Protein AF-X1DSQ5-F1 (afdb_monomer_lite)

InterPro domains:
  IPR027417 P-loop containing nucleoside triphosphate hydrolase [G3DSA:3.40.50.300] (4-185)
  IPR027417 P-loop containing nucleoside triphosphate hydrolase [SSF52540] (6-179)

Secondary structure (DSSP, 8-state):
--GGGG-----SSTT---S-EEEE-TTSSSEEEEPPP-S--TT--HHHHHHHHHHHHHHHHHHGGG-S-EEEEEEGGGHHHHHHHHHHH-TTS--HHHHHHHHHHHTT--EEEEEETGGGS-HHHHHHHHHHHHHHHHHTT--EEE--S--S--SS-EEEEEEBTTTTBTHHHHHHHHHHHHTTT-

Foldseek 3Di:
DDCVVVDDPPDPFQFPCLDFDWDDDVPDPDIDTDQTDLDDGVPDDPVSSVVSVVVVLVVCVVCVVVALEEEQEDALVCLCVQLVCCVPPPPPDDRSSLVVVVSNVVSVHHYEYEHEPLVVADPVRSVVSVVVNQVSSVVVQAHEDDDDVDDDPRNRYHYYDYAYPVVRPCVVVVVVVVVVSVVVVD

pLDDT: mean 79.18, std 17.59, range [29.52, 96.12]

Organism: NCBI:txid412755

Structure (mmCIF, N/CA/C/O backbone):
data_AF-X1DSQ5-F1
#
_entry.id   AF-X1DSQ5-F1
#
loop_
_atom_site.group_PDB
_atom_site.id
_atom_site.type_symbol
_atom_site.label_atom_id
_atom_site.label_alt_id
_atom_site.label_comp_id
_atom_site.label_asym_id
_atom_site.label_entity_id
_atom_site.label_seq_id
_atom_site.pdbx_PDB_ins_code
_atom_site.Cartn_x
_atom_site.Cartn_y
_atom_site.Cartn_z
_atom_site.occupancy
_atom_site.B_iso_or_equiv
_atom_site.auth_seq_id
_atom_site.auth_comp_id
_atom_site.auth_asym_id
_atom_site.auth_atom_id
_atom_site.pdbx_PDB_model_num
ATOM 1 N N . PRO A 1 1 ? -6.747 -25.446 10.381 1.00 42.19 1 PRO A N 1
ATOM 2 C CA . PRO A 1 1 ? -5.278 -25.386 10.150 1.00 42.19 1 PRO A CA 1
ATOM 3 C C . PRO A 1 1 ? -4.580 -24.429 11.138 1.00 42.19 1 PRO A C 1
ATOM 5 O O . PRO A 1 1 ? -5.010 -23.291 11.293 1.00 42.19 1 PRO A O 1
ATOM 8 N N . SER A 1 2 ? -3.535 -24.896 11.832 1.00 29.52 2 SER A N 1
ATOM 9 C CA . SER A 1 2 ? -2.773 -24.109 12.818 1.00 29.52 2 SER A CA 1
ATOM 10 C C . SER A 1 2 ? -2.089 -22.883 12.173 1.00 29.52 2 SER A C 1
ATOM 12 O O . SER A 1 2 ? -1.279 -23.067 11.261 1.00 29.52 2 SER A O 1
ATOM 14 N N . PRO A 1 3 ? -2.325 -21.645 12.660 1.00 43.31 3 PRO A N 1
ATOM 15 C CA . PRO A 1 3 ? -1.713 -20.420 12.123 1.00 43.31 3 PRO A CA 1
ATOM 16 C C . PRO A 1 3 ? -0.179 -20.383 12.210 1.00 43.31 3 PRO A C 1
ATOM 18 O O . PRO A 1 3 ? 0.456 -19.555 11.562 1.00 43.31 3 PRO A O 1
ATOM 21 N N . LYS A 1 4 ? 0.436 -21.261 13.020 1.00 41.72 4 LYS A N 1
ATOM 22 C CA . LYS A 1 4 ? 1.891 -21.282 13.235 1.00 41.72 4 LYS A CA 1
ATOM 23 C C . LYS A 1 4 ? 2.675 -21.722 11.994 1.00 41.72 4 LYS A C 1
ATOM 25 O O . LYS A 1 4 ? 3.782 -21.232 11.808 1.00 41.72 4 LYS A O 1
ATOM 30 N N . LYS A 1 5 ? 2.110 -22.584 11.136 1.00 34.91 5 LYS A N 1
ATOM 31 C CA . LYS A 1 5 ? 2.785 -23.070 9.912 1.00 34.91 5 LYS A CA 1
ATOM 32 C C . LYS A 1 5 ? 2.897 -22.014 8.804 1.00 34.91 5 LYS A C 1
ATOM 34 O O . LYS A 1 5 ? 3.714 -22.173 7.910 1.00 34.91 5 LYS A O 1
ATOM 39 N N . PHE A 1 6 ? 2.119 -20.935 8.886 1.00 45.41 6 PHE A N 1
ATOM 40 C CA . PHE A 1 6 ? 2.025 -19.899 7.848 1.00 45.41 6 PHE A CA 1
ATOM 41 C C . PHE A 1 6 ? 2.561 -18.538 8.305 1.00 45.41 6 PHE A C 1
ATOM 43 O O . PHE A 1 6 ? 2.367 -17.521 7.642 1.00 45.41 6 PHE A O 1
ATOM 50 N N . LYS A 1 7 ? 3.220 -18.496 9.468 1.00 41.72 7 LYS A N 1
ATOM 51 C CA . LYS A 1 7 ? 3.826 -17.278 9.993 1.00 41.72 7 LYS A CA 1
ATOM 52 C C . LYS A 1 7 ? 5.087 -16.985 9.176 1.00 41.72 7 LYS A C 1
ATOM 54 O O . LYS A 1 7 ? 6.132 -17.580 9.428 1.00 41.72 7 LYS A O 1
ATOM 59 N N . GLY A 1 8 ? 4.989 -16.079 8.201 1.00 43.66 8 GLY A N 1
ATOM 60 C CA . GLY A 1 8 ? 6.165 -15.517 7.536 1.00 43.66 8 GLY A CA 1
ATOM 61 C C . GLY A 1 8 ? 7.171 -15.025 8.583 1.00 43.66 8 GLY A C 1
ATOM 62 O O . GLY A 1 8 ? 6.776 -14.533 9.648 1.00 43.66 8 GLY A O 1
ATOM 63 N N . LYS A 1 9 ? 8.474 -15.197 8.331 1.00 40.16 9 LYS A N 1
ATOM 64 C CA . LYS A 1 9 ? 9.510 -14.636 9.209 1.00 40.16 9 LYS A CA 1
ATOM 65 C C . LYS A 1 9 ? 9.385 -13.112 9.155 1.00 40.16 9 LYS A C 1
ATOM 67 O O . LYS A 1 9 ? 9.886 -12.491 8.228 1.00 40.16 9 LYS A O 1
ATOM 72 N N . ALA A 1 10 ? 8.714 -12.510 10.137 1.00 45.16 10 ALA A N 1
ATOM 73 C CA . ALA A 1 10 ? 8.750 -11.068 1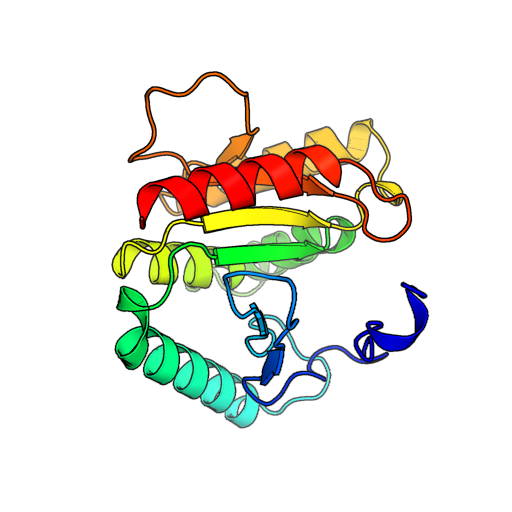0.329 1.00 45.16 10 ALA A CA 1
ATOM 74 C C . ALA A 1 10 ? 10.197 -10.698 10.674 1.00 45.16 10 ALA A C 1
ATOM 76 O O . ALA A 1 10 ? 10.678 -11.008 11.768 1.00 45.16 10 ALA A O 1
ATOM 77 N N . GLY A 1 11 ? 10.921 -10.118 9.719 1.00 43.00 11 GLY A N 1
ATOM 78 C CA . GLY A 1 11 ? 12.274 -9.656 9.973 1.00 43.00 11 GLY A CA 1
ATOM 79 C C . GLY A 1 11 ? 12.255 -8.581 11.052 1.00 43.00 11 GLY A C 1
ATOM 80 O O . GLY A 1 11 ? 11.475 -7.634 10.994 1.00 43.00 11 GLY A O 1
ATOM 81 N N . LYS A 1 12 ? 13.122 -8.735 12.055 1.00 43.00 12 LYS A N 1
ATOM 82 C CA . LYS A 1 12 ? 13.311 -7.733 13.115 1.00 43.00 12 LYS A CA 1
ATOM 83 C C . LYS A 1 12 ? 13.949 -6.437 12.586 1.00 43.00 12 LYS A C 1
ATOM 85 O O . LYS A 1 12 ? 13.904 -5.425 13.274 1.00 43.00 12 LYS A O 1
ATOM 90 N N . GLN A 1 13 ? 14.523 -6.471 11.380 1.00 37.84 13 GLN A N 1
ATOM 91 C CA . GLN A 1 13 ? 15.198 -5.350 10.728 1.00 37.84 13 GLN A CA 1
ATOM 92 C C . GLN A 1 13 ? 14.467 -4.927 9.434 1.00 37.84 13 GLN A C 1
ATOM 94 O O . GLN A 1 13 ? 14.044 -5.802 8.663 1.00 37.84 13 GLN A O 1
ATOM 99 N N . PRO A 1 14 ? 14.325 -3.608 9.179 1.00 44.72 14 PRO A N 1
ATOM 100 C CA . PRO A 1 14 ? 13.902 -3.076 7.881 1.00 44.72 14 PRO A CA 1
ATOM 101 C C . PRO A 1 14 ? 14.799 -3.614 6.755 1.00 44.72 14 PRO A C 1
ATOM 103 O O . PRO A 1 14 ? 16.013 -3.669 6.928 1.00 44.72 14 PRO A O 1
ATOM 106 N N . GLY A 1 15 ? 14.217 -4.014 5.619 1.00 48.34 15 GLY A N 1
ATOM 107 C CA . GLY A 1 15 ? 14.988 -4.517 4.469 1.00 48.34 15 GLY A CA 1
ATOM 108 C C . GLY A 1 15 ? 15.329 -6.013 4.480 1.00 48.34 15 GLY A C 1
ATOM 109 O O . GLY A 1 15 ? 16.249 -6.445 3.795 1.00 48.34 15 GLY A O 1
ATOM 110 N N . SER A 1 16 ? 14.619 -6.822 5.266 1.00 44.81 16 SER A N 1
ATOM 111 C CA . SER A 1 16 ? 14.860 -8.274 5.355 1.00 44.81 16 SER A CA 1
ATOM 112 C C . SER A 1 16 ? 14.321 -9.080 4.161 1.00 44.81 16 SER A C 1
ATOM 114 O O . SER A 1 16 ? 14.832 -10.168 3.883 1.00 44.81 16 SER A O 1
ATOM 116 N N . THR A 1 17 ? 13.335 -8.555 3.427 1.00 50.31 17 THR A N 1
ATOM 117 C CA . THR A 1 17 ? 12.899 -9.117 2.140 1.00 50.31 17 THR A CA 1
ATOM 118 C C . THR A 1 17 ? 13.768 -8.519 1.036 1.00 50.31 17 THR A C 1
ATOM 120 O O . THR A 1 17 ? 13.537 -7.399 0.597 1.00 50.31 17 THR A O 1
ATOM 123 N N . LEU A 1 18 ? 14.810 -9.256 0.643 1.00 54.59 18 LEU A N 1
ATOM 124 C CA . LEU A 1 18 ? 15.763 -8.885 -0.417 1.00 54.59 18 LEU A CA 1
ATOM 125 C C . LEU A 1 18 ? 15.501 -9.607 -1.748 1.00 54.59 18 LEU A C 1
ATOM 127 O O . LEU A 1 18 ? 16.154 -9.312 -2.742 1.00 54.59 18 LEU A O 1
ATOM 131 N N . LEU A 1 19 ? 14.591 -10.582 -1.752 1.00 57.81 19 LEU A N 1
ATOM 132 C CA . LEU A 1 19 ? 14.262 -11.427 -2.896 1.00 57.81 19 LEU A CA 1
ATOM 133 C C . LEU A 1 19 ? 12.748 -11.493 -3.029 1.00 57.81 19 LEU A C 1
ATOM 135 O O . LEU A 1 19 ? 12.056 -11.597 -2.014 1.00 57.81 19 LEU A O 1
ATOM 139 N N . ILE A 1 20 ? 12.273 -11.476 -4.270 1.00 68.94 20 ILE A N 1
ATOM 140 C CA . ILE A 1 20 ? 10.872 -11.703 -4.607 1.00 68.94 20 ILE A CA 1
ATOM 141 C C . ILE A 1 20 ? 10.527 -13.135 -4.207 1.00 68.94 20 ILE A C 1
ATOM 143 O O . ILE A 1 20 ? 11.171 -14.084 -4.661 1.00 68.94 20 ILE A O 1
ATOM 147 N N . LYS A 1 21 ? 9.554 -13.296 -3.310 1.00 72.44 21 LYS A N 1
ATOM 148 C CA . LYS A 1 21 ? 9.148 -14.612 -2.804 1.00 72.44 21 LYS A CA 1
ATOM 149 C C . LYS A 1 21 ? 7.701 -14.880 -3.150 1.00 72.44 21 LYS A C 1
ATOM 151 O O . LYS A 1 21 ? 6.813 -14.178 -2.676 1.00 72.44 21 LYS A O 1
ATOM 156 N N . SER A 1 22 ? 7.464 -15.941 -3.910 1.00 76.44 22 SER A N 1
ATOM 157 C CA . SER A 1 22 ? 6.133 -16.515 -4.025 1.00 76.44 22 SER A CA 1
ATOM 158 C C . SER A 1 22 ? 5.813 -17.329 -2.770 1.00 76.44 22 SER A C 1
ATOM 160 O O . SER A 1 22 ? 6.607 -18.136 -2.284 1.00 76.44 22 SER A O 1
ATOM 162 N N . ILE A 1 23 ? 4.630 -17.090 -2.221 1.00 81.50 23 ILE A N 1
ATOM 163 C CA . ILE A 1 23 ? 4.032 -17.861 -1.143 1.00 81.50 23 ILE A CA 1
ATOM 164 C C . ILE A 1 23 ? 2.783 -18.508 -1.728 1.00 81.50 23 ILE A C 1
ATOM 166 O O . ILE A 1 23 ? 1.820 -17.829 -2.094 1.00 81.50 23 ILE A O 1
ATOM 170 N N . GLU A 1 24 ? 2.817 -19.832 -1.820 1.00 81.25 24 GLU A N 1
ATOM 171 C CA . GLU A 1 24 ? 1.714 -20.635 -2.330 1.00 81.25 24 GLU A CA 1
ATOM 172 C C . GLU A 1 24 ? 0.962 -21.278 -1.170 1.00 81.25 24 GLU A C 1
ATOM 174 O O . GLU A 1 24 ? 1.549 -21.887 -0.272 1.00 81.25 24 GLU A O 1
ATOM 179 N N . PHE A 1 25 ? -0.360 -21.147 -1.195 1.00 79.50 25 PHE A N 1
ATOM 180 C CA . PHE A 1 25 ? -1.241 -21.851 -0.278 1.00 79.50 25 PHE A CA 1
ATOM 181 C C . PHE A 1 25 ? -2.088 -22.810 -1.113 1.00 79.50 25 PHE A C 1
ATOM 183 O O . PHE A 1 25 ? -2.882 -22.324 -1.911 1.00 79.50 25 PHE A O 1
ATOM 190 N N . PRO A 1 26 ? -2.004 -24.141 -0.913 1.00 78.81 26 PRO A N 1
ATOM 191 C CA . PRO A 1 26 ? -2.740 -25.117 -1.730 1.00 78.81 26 PRO A CA 1
ATOM 192 C C . PRO A 1 26 ? -4.262 -24.918 -1.775 1.00 78.81 26 PRO A C 1
ATOM 194 O O . PRO A 1 26 ? -4.939 -25.473 -2.627 1.00 78.81 26 PRO A O 1
ATOM 197 N N . GLN A 1 27 ? -4.809 -24.159 -0.823 1.00 81.44 27 GLN A N 1
ATOM 198 C CA . GLN A 1 27 ? -6.242 -23.896 -0.679 1.00 81.44 27 GLN A CA 1
ATOM 199 C C . GLN A 1 27 ? -6.655 -22.517 -1.216 1.00 81.44 27 GLN A C 1
ATOM 201 O O . GLN A 1 27 ? -7.825 -22.157 -1.123 1.00 81.44 27 GLN A O 1
ATOM 206 N N . MET A 1 28 ? -5.706 -21.713 -1.709 1.00 83.81 28 MET A N 1
ATOM 207 C CA . MET A 1 28 ? -5.987 -20.421 -2.331 1.00 83.81 28 MET A CA 1
ATOM 208 C C . MET A 1 28 ? -5.876 -20.552 -3.852 1.00 83.81 28 MET A C 1
ATOM 210 O O . MET A 1 28 ? -4.903 -21.123 -4.336 1.00 83.81 28 MET A O 1
ATOM 214 N N . PRO A 1 29 ? -6.816 -19.972 -4.614 1.00 87.62 29 PRO A N 1
ATOM 215 C CA . PRO A 1 29 ? -6.778 -19.980 -6.077 1.00 87.62 29 PRO A CA 1
ATOM 216 C C . PRO A 1 29 ? -5.766 -18.972 -6.657 1.00 87.62 29 PRO A C 1
ATOM 218 O O . PRO A 1 29 ? -5.781 -18.700 -7.849 1.00 87.62 29 PRO A O 1
ATOM 221 N N . TYR A 1 30 ? -4.913 -18.378 -5.819 1.00 88.88 30 TYR A N 1
ATOM 222 C CA . TYR A 1 30 ? -3.914 -17.388 -6.204 1.00 88.88 30 TYR A CA 1
ATOM 223 C C . TYR A 1 30 ? -2.638 -17.557 -5.375 1.00 88.88 30 TYR A C 1
ATOM 225 O O . TYR A 1 30 ? -2.645 -18.131 -4.281 1.00 88.88 30 TYR A O 1
ATOM 233 N N . LYS A 1 31 ? -1.538 -17.005 -5.890 1.00 89.50 31 LYS A N 1
ATOM 234 C CA . LYS A 1 31 ? -0.237 -16.948 -5.213 1.00 89.50 31 LYS A CA 1
ATOM 235 C C . LYS A 1 31 ? -0.023 -15.551 -4.638 1.00 89.50 31 LYS A C 1
ATOM 237 O O . LYS A 1 31 ? -0.490 -14.570 -5.207 1.00 89.50 31 LYS A O 1
ATOM 242 N N . ILE A 1 32 ? 0.681 -15.452 -3.512 1.00 89.56 32 ILE A N 1
ATOM 243 C CA . ILE A 1 32 ? 1.095 -14.159 -2.954 1.00 89.56 32 ILE A CA 1
ATOM 244 C C . ILE A 1 32 ? 2.553 -13.933 -3.324 1.00 89.56 32 ILE A C 1
ATOM 246 O O . ILE A 1 32 ? 3.397 -14.761 -2.995 1.00 89.56 32 ILE A O 1
ATOM 250 N N . VAL A 1 33 ? 2.854 -12.819 -3.981 1.00 88.38 33 VAL A N 1
ATOM 251 C CA . VAL A 1 33 ? 4.227 -12.412 -4.289 1.00 88.38 33 VAL A CA 1
ATOM 252 C C . VAL A 1 33 ? 4.638 -11.326 -3.297 1.00 88.38 33 VAL A C 1
ATOM 254 O O . VAL A 1 33 ? 4.105 -10.221 -3.326 1.00 88.38 33 VAL A O 1
ATOM 257 N N . ASP A 1 34 ? 5.554 -11.654 -2.384 1.00 84.06 34 ASP A N 1
ATOM 258 C CA . ASP A 1 34 ? 6.165 -10.688 -1.466 1.00 84.06 34 ASP A CA 1
ATOM 259 C C . ASP A 1 34 ? 7.304 -9.969 -2.193 1.00 84.06 34 ASP A C 1
ATOM 261 O O . ASP A 1 34 ? 8.352 -10.564 -2.479 1.00 84.06 34 ASP A O 1
ATOM 265 N N . LEU A 1 35 ? 7.067 -8.703 -2.536 1.00 82.62 35 LEU A N 1
ATOM 266 C CA . LEU A 1 35 ? 8.056 -7.831 -3.157 1.00 82.62 35 LEU A CA 1
ATOM 267 C C . LEU A 1 35 ? 9.012 -7.274 -2.089 1.00 82.62 35 LEU A C 1
ATOM 269 O O . LEU A 1 35 ? 8.607 -7.039 -0.947 1.00 82.62 35 LEU A O 1
ATOM 273 N N . PRO A 1 36 ? 10.292 -7.048 -2.426 1.00 73.44 36 PRO A N 1
ATOM 274 C CA . PRO A 1 36 ? 11.228 -6.432 -1.499 1.00 73.44 36 PRO A CA 1
ATOM 275 C C . PRO A 1 36 ? 10.745 -5.038 -1.075 1.00 73.44 36 PRO A C 1
ATOM 277 O O . PRO A 1 36 ? 10.117 -4.312 -1.845 1.00 73.44 36 PRO A O 1
ATOM 280 N N . GLY A 1 37 ? 11.030 -4.666 0.175 1.00 66.88 37 GLY A N 1
ATOM 281 C CA . GLY A 1 37 ? 10.556 -3.401 0.735 1.00 66.88 37 GLY A CA 1
ATOM 282 C C . GLY A 1 37 ? 11.102 -2.199 -0.039 1.00 66.88 37 GLY A C 1
ATOM 283 O O . GLY A 1 37 ? 12.313 -2.043 -0.145 1.00 66.88 37 GLY A O 1
ATOM 284 N N . PHE A 1 38 ? 10.206 -1.339 -0.527 1.00 65.31 38 PHE A N 1
ATOM 285 C CA . PHE A 1 38 ? 10.540 -0.170 -1.354 1.00 65.31 38 PHE A CA 1
ATOM 286 C C . PHE A 1 38 ? 11.013 1.058 -0.546 1.00 65.31 38 PHE A C 1
ATOM 288 O O . PHE A 1 38 ? 11.360 2.079 -1.125 1.00 65.31 38 PHE A O 1
ATOM 295 N N . GLY A 1 39 ? 10.997 0.986 0.791 1.00 57.53 39 GLY A N 1
ATOM 296 C CA . GLY A 1 39 ? 11.298 2.109 1.689 1.00 57.53 39 GLY A CA 1
ATOM 297 C C . GLY A 1 39 ? 12.726 2.131 2.246 1.00 57.53 39 GLY A C 1
ATOM 298 O O . GLY A 1 39 ? 13.516 1.216 2.027 1.00 57.53 39 GLY A O 1
ATOM 299 N N . TYR A 1 40 ? 13.027 3.162 3.046 1.00 53.28 40 TYR A N 1
ATOM 300 C CA . TYR A 1 40 ? 14.337 3.365 3.674 1.00 53.28 40 TYR A CA 1
ATOM 301 C C . TYR A 1 40 ? 14.793 2.137 4.479 1.00 53.28 40 TYR A C 1
ATOM 303 O O . TYR A 1 40 ? 14.183 1.727 5.474 1.00 53.28 40 TYR A O 1
ATOM 311 N N . MET A 1 41 ? 15.907 1.564 4.044 1.00 56.22 41 MET A N 1
ATOM 312 C CA . MET A 1 41 ? 16.582 0.452 4.691 1.00 56.22 41 MET A CA 1
ATOM 313 C C . MET A 1 41 ? 17.766 1.021 5.481 1.00 56.22 41 MET A C 1
ATOM 315 O O . MET A 1 41 ? 18.793 1.355 4.900 1.00 56.22 41 MET A O 1
ATOM 319 N N . ASN A 1 42 ? 17.629 1.117 6.813 1.00 44.31 42 ASN A N 1
ATOM 320 C CA . ASN A 1 42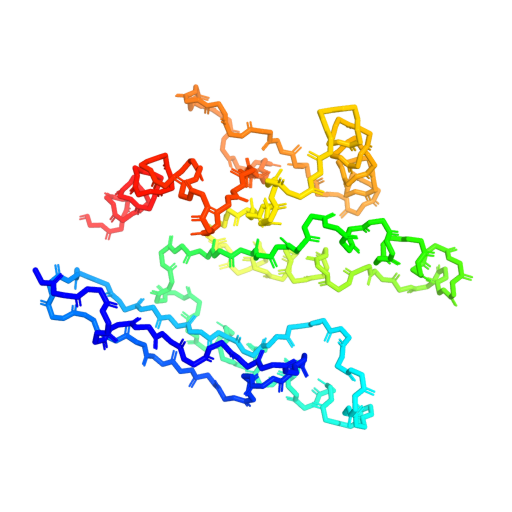 ? 18.603 1.744 7.733 1.00 44.31 42 ASN A CA 1
ATOM 321 C C . ASN A 1 42 ? 20.073 1.284 7.578 1.00 44.31 42 ASN A C 1
ATOM 323 O O . ASN A 1 42 ? 20.955 1.913 8.152 1.00 44.31 42 ASN A O 1
ATOM 327 N N . SER A 1 43 ? 20.350 0.182 6.878 1.00 50.19 43 SER A N 1
ATOM 328 C CA . SER A 1 43 ? 21.678 -0.434 6.772 1.00 50.19 43 SER A CA 1
ATOM 329 C C . SER A 1 43 ? 22.072 -0.863 5.353 1.00 50.19 43 SER A C 1
ATOM 331 O O . SER A 1 43 ? 23.053 -1.589 5.182 1.00 50.19 43 SER A O 1
ATOM 333 N N . SER A 1 44 ? 21.329 -0.464 4.317 1.00 55.16 44 SER A N 1
ATOM 334 C CA . SER A 1 44 ? 21.691 -0.798 2.937 1.00 55.16 44 SER A CA 1
ATOM 335 C C . SER A 1 44 ? 22.444 0.350 2.273 1.00 55.16 44 SER A C 1
ATOM 337 O O . SER A 1 44 ? 22.013 1.496 2.347 1.00 55.16 44 SER A O 1
ATOM 339 N N . SER A 1 45 ? 23.543 0.048 1.578 1.00 62.84 45 SER A N 1
ATOM 340 C CA . SER A 1 45 ? 24.200 1.029 0.710 1.00 62.84 45 SER A CA 1
ATOM 341 C C . SER A 1 45 ? 23.226 1.529 -0.363 1.00 62.84 45 SER A C 1
ATOM 343 O O . SER A 1 45 ? 22.382 0.766 -0.832 1.00 62.84 45 SER A O 1
ATOM 345 N N . ARG A 1 46 ? 23.373 2.784 -0.807 1.00 69.31 46 ARG A N 1
ATOM 346 C CA . ARG A 1 46 ? 22.576 3.369 -1.905 1.00 69.31 46 ARG A CA 1
ATOM 347 C C . ARG A 1 46 ? 22.509 2.456 -3.141 1.00 69.31 46 ARG A C 1
ATOM 349 O O . ARG A 1 46 ? 21.441 2.239 -3.696 1.00 69.31 46 ARG A O 1
ATOM 356 N N . ARG A 1 47 ? 23.630 1.804 -3.481 1.00 71.94 47 ARG A N 1
ATOM 357 C CA . ARG A 1 47 ? 23.711 0.791 -4.553 1.00 71.94 47 ARG A CA 1
ATOM 358 C C . ARG A 1 47 ? 22.742 -0.380 -4.361 1.00 71.94 47 ARG A C 1
ATOM 360 O O . ARG A 1 47 ? 22.213 -0.912 -5.329 1.00 71.94 47 ARG A O 1
ATOM 367 N N . ARG A 1 48 ? 22.540 -0.824 -3.119 1.00 70.69 48 ARG A N 1
ATOM 368 C CA . ARG A 1 48 ? 21.636 -1.932 -2.796 1.00 70.69 48 ARG A CA 1
ATOM 369 C C . ARG A 1 48 ? 20.175 -1.508 -2.910 1.00 70.69 48 ARG A C 1
ATOM 371 O O . ARG A 1 48 ? 19.377 -2.294 -3.405 1.00 70.69 48 ARG A O 1
ATOM 378 N N . GLU A 1 49 ? 19.846 -0.286 -2.502 1.00 71.94 49 GLU A N 1
ATOM 379 C CA . GLU A 1 49 ? 18.509 0.286 -2.697 1.00 71.94 49 GLU A CA 1
ATOM 380 C C . GLU A 1 49 ? 18.177 0.404 -4.193 1.00 71.94 49 GLU A C 1
ATOM 382 O O . GLU A 1 49 ? 17.149 -0.099 -4.640 1.00 71.94 49 GLU A O 1
ATOM 387 N N . GLU A 1 50 ? 19.091 0.969 -4.987 1.00 75.69 50 GLU A N 1
ATOM 388 C CA . GLU A 1 50 ? 18.950 1.082 -6.446 1.00 75.69 50 GLU A CA 1
ATOM 389 C C . GLU A 1 50 ? 18.800 -0.292 -7.116 1.00 75.69 50 GLU A C 1
ATOM 391 O O . GLU A 1 50 ? 17.949 -0.477 -7.986 1.00 75.69 50 GLU A O 1
ATOM 396 N N . HIS A 1 51 ? 19.573 -1.291 -6.676 1.00 81.06 51 HIS A N 1
ATOM 397 C CA . HIS A 1 51 ? 19.450 -2.656 -7.183 1.00 81.06 51 HIS A CA 1
ATOM 398 C C . HIS A 1 51 ? 18.075 -3.267 -6.884 1.00 81.06 51 HIS A C 1
ATOM 400 O O . HIS A 1 51 ? 17.474 -3.874 -7.768 1.00 81.06 51 HIS A O 1
ATOM 406 N N . ILE A 1 52 ? 17.560 -3.096 -5.663 1.00 77.62 52 ILE A N 1
ATOM 407 C CA . ILE A 1 52 ? 16.239 -3.602 -5.265 1.00 77.62 52 ILE A CA 1
ATOM 408 C C . ILE A 1 52 ? 15.133 -2.944 -6.094 1.00 77.62 52 ILE A C 1
ATOM 410 O O . ILE A 1 52 ? 14.268 -3.651 -6.611 1.00 77.62 52 ILE A O 1
ATOM 414 N N . LYS A 1 53 ? 15.189 -1.618 -6.277 1.00 78.62 53 LYS A N 1
ATOM 415 C CA . LYS A 1 53 ? 14.236 -0.893 -7.131 1.00 78.62 53 LYS A CA 1
ATOM 416 C C . LYS A 1 53 ? 14.272 -1.416 -8.561 1.00 78.62 53 LYS A C 1
ATOM 418 O O . LYS A 1 53 ? 13.228 -1.746 -9.112 1.00 78.62 53 LYS A O 1
ATOM 423 N N . LYS A 1 54 ? 15.469 -1.591 -9.128 1.00 84.00 54 LYS A N 1
ATOM 424 C CA . LYS A 1 54 ? 15.637 -2.136 -10.480 1.00 84.00 54 LYS A CA 1
ATOM 425 C C . LYS A 1 54 ? 15.041 -3.539 -10.620 1.00 84.00 54 LYS A C 1
ATOM 427 O O . LYS A 1 54 ? 14.370 -3.814 -11.606 1.00 84.00 54 LYS A O 1
ATOM 432 N N . GLN A 1 55 ? 15.259 -4.420 -9.642 1.00 84.50 55 GLN A N 1
ATOM 433 C CA . GLN A 1 55 ? 14.674 -5.767 -9.650 1.00 84.50 55 GLN A CA 1
ATOM 434 C C . GLN A 1 55 ? 13.143 -5.734 -9.588 1.00 84.50 55 GLN A C 1
ATOM 436 O O . GLN A 1 55 ? 12.489 -6.507 -10.282 1.00 84.50 55 GLN A O 1
ATOM 441 N N . LEU A 1 56 ? 12.573 -4.832 -8.784 1.00 84.00 56 LEU A N 1
ATOM 442 C CA . LEU A 1 56 ? 11.126 -4.654 -8.680 1.00 84.00 56 LEU A CA 1
ATOM 443 C C . LEU A 1 56 ? 10.520 -4.159 -9.998 1.00 84.00 56 LEU A C 1
ATOM 445 O O . LEU A 1 56 ? 9.533 -4.733 -10.450 1.00 84.00 56 LEU A O 1
ATOM 449 N N . VAL A 1 57 ? 11.144 -3.157 -10.626 1.00 85.88 57 VAL A N 1
ATOM 450 C CA . VAL A 1 57 ? 10.712 -2.621 -11.926 1.00 85.88 57 VAL A CA 1
ATOM 451 C C . VAL A 1 57 ? 10.725 -3.719 -12.987 1.00 85.88 57 VAL A C 1
ATOM 453 O O . VAL A 1 57 ? 9.679 -4.012 -13.553 1.00 85.88 57 VAL A O 1
ATOM 456 N N . ILE A 1 58 ? 11.857 -4.414 -13.160 1.00 87.19 58 ILE A N 1
ATOM 457 C CA . ILE A 1 58 ? 11.997 -5.500 -14.148 1.00 87.19 58 ILE A CA 1
ATOM 458 C C . ILE A 1 58 ? 10.955 -6.602 -13.919 1.00 87.19 58 ILE A C 1
ATOM 460 O O . ILE A 1 58 ? 10.410 -7.164 -14.869 1.00 87.19 58 ILE A O 1
ATOM 464 N N . HIS A 1 59 ? 10.692 -6.952 -12.658 1.00 88.50 59 HIS A N 1
ATOM 465 C CA . HIS A 1 59 ? 9.726 -7.994 -12.343 1.00 88.50 59 HIS A CA 1
ATOM 466 C C . HIS A 1 59 ? 8.299 -7.582 -12.701 1.00 88.50 59 HIS A C 1
ATOM 468 O O . HIS A 1 59 ? 7.593 -8.359 -13.337 1.00 88.50 59 HIS A O 1
ATOM 474 N N . ILE A 1 60 ? 7.883 -6.373 -12.320 1.00 89.00 60 ILE A N 1
ATOM 475 C CA . ILE A 1 60 ? 6.538 -5.875 -12.615 1.00 89.00 60 ILE A CA 1
ATOM 476 C C . ILE A 1 60 ? 6.364 -5.661 -14.119 1.00 89.00 60 ILE A C 1
ATOM 478 O O . ILE A 1 60 ? 5.383 -6.140 -14.671 1.00 89.00 60 ILE A O 1
ATOM 482 N N . GLU A 1 61 ? 7.336 -5.065 -14.811 1.00 89.00 61 GLU A N 1
ATOM 483 C CA . GLU A 1 61 ? 7.307 -4.920 -16.274 1.00 89.00 61 GLU A CA 1
ATOM 484 C C . GLU A 1 61 ? 7.056 -6.258 -16.972 1.00 89.00 61 GLU A C 1
ATOM 486 O O . GLU A 1 61 ? 6.227 -6.351 -17.874 1.00 89.00 61 GLU A O 1
ATOM 491 N N . LYS A 1 62 ? 7.719 -7.320 -16.510 1.00 91.00 62 LYS A N 1
ATOM 492 C CA . LYS A 1 62 ? 7.587 -8.655 -17.093 1.00 91.00 62 LYS A CA 1
ATOM 493 C C . LYS A 1 62 ? 6.280 -9.370 -16.730 1.00 91.00 62 LYS A C 1
ATOM 495 O O . LYS A 1 62 ? 5.812 -10.177 -17.527 1.00 91.00 62 LYS A O 1
ATOM 500 N N . HIS A 1 63 ? 5.730 -9.123 -15.541 1.00 90.31 63 HIS A N 1
ATOM 501 C CA . HIS A 1 63 ? 4.652 -9.933 -14.951 1.00 90.31 63 HIS A CA 1
ATOM 502 C C . HIS A 1 63 ? 3.369 -9.156 -14.635 1.00 90.31 63 HIS A C 1
ATOM 504 O O . HIS A 1 63 ? 2.466 -9.713 -14.019 1.00 90.31 63 HIS A O 1
ATOM 510 N N . HIS A 1 64 ? 3.254 -7.885 -15.026 1.00 90.31 64 HIS A N 1
ATOM 511 C CA . HIS A 1 64 ? 2.105 -7.048 -14.665 1.00 90.31 64 HIS A CA 1
ATOM 512 C C . HIS A 1 64 ? 0.759 -7.658 -15.077 1.00 90.31 64 HIS A C 1
ATOM 514 O O . HIS A 1 64 ? -0.185 -7.607 -14.295 1.00 90.31 64 HIS A O 1
ATOM 520 N N . GLY A 1 65 ? 0.697 -8.313 -16.243 1.00 89.19 65 GLY A N 1
ATOM 521 C CA . GLY A 1 65 ? -0.500 -9.018 -16.714 1.00 89.19 65 GLY A CA 1
ATOM 522 C C . GLY A 1 65 ? -0.906 -10.234 -15.869 1.00 89.19 65 GLY A C 1
ATOM 523 O O . GLY A 1 65 ? -2.058 -10.653 -15.926 1.00 89.19 65 GLY A O 1
ATOM 524 N N . ASP A 1 66 ? 0.000 -10.774 -15.049 1.00 91.38 66 ASP A N 1
ATOM 525 C CA . ASP A 1 66 ? -0.281 -11.894 -14.142 1.00 91.38 66 ASP A CA 1
ATOM 526 C C . ASP A 1 66 ? -0.897 -11.417 -12.807 1.00 91.38 66 ASP A C 1
ATOM 528 O O . ASP A 1 66 ? -1.396 -12.224 -12.013 1.00 91.38 66 ASP A O 1
ATOM 532 N N . TYR A 1 67 ? -0.856 -10.109 -12.515 1.00 91.38 67 TYR A N 1
ATOM 533 C CA . TYR A 1 67 ? -1.378 -9.549 -11.271 1.00 91.38 67 TYR A CA 1
ATOM 534 C C . TYR A 1 67 ? -2.831 -9.111 -11.402 1.00 91.38 67 TYR A C 1
ATOM 536 O O . TYR A 1 67 ? -3.158 -8.131 -12.059 1.00 91.38 67 TYR A O 1
ATOM 544 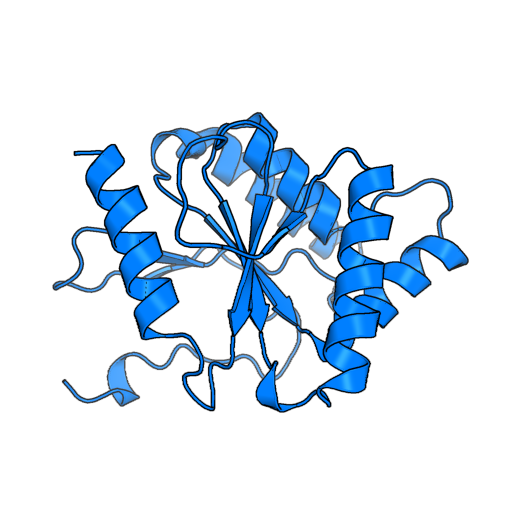N N . PHE A 1 68 ? -3.703 -9.754 -10.631 1.00 91.19 68 PHE A N 1
ATOM 545 C CA . PHE A 1 68 ? -5.083 -9.291 -10.482 1.00 91.19 68 PHE A CA 1
ATOM 546 C C . PHE A 1 68 ? -5.235 -8.171 -9.440 1.00 91.19 68 PHE A C 1
ATOM 548 O O . PHE A 1 68 ? -6.245 -7.465 -9.427 1.00 91.19 68 PHE A O 1
ATOM 555 N N . PHE A 1 69 ? -4.284 -8.054 -8.503 1.00 92.06 69 PHE A N 1
ATOM 556 C CA . PHE A 1 69 ? -4.397 -7.146 -7.364 1.00 92.06 69 PHE A CA 1
ATOM 557 C C . PHE A 1 69 ? -3.069 -6.939 -6.623 1.00 92.06 69 PHE A C 1
ATOM 559 O O . PHE A 1 69 ? -2.320 -7.890 -6.396 1.00 92.06 69 PHE A O 1
ATOM 566 N N . SER A 1 70 ? -2.822 -5.713 -6.158 1.00 93.19 70 SER A N 1
ATOM 567 C CA . SER A 1 70 ? -1.650 -5.315 -5.375 1.00 93.19 70 SER A CA 1
ATOM 568 C C . SER A 1 70 ? -2.034 -4.711 -4.017 1.00 93.19 70 SER A C 1
ATOM 570 O O . SER A 1 70 ? -3.018 -3.981 -3.879 1.00 93.19 70 SER A O 1
ATOM 572 N N . LEU A 1 71 ? -1.232 -5.000 -2.989 1.00 93.62 71 LEU A N 1
ATOM 573 C CA . LEU A 1 71 ? -1.375 -4.436 -1.645 1.00 93.62 71 LEU A CA 1
ATOM 574 C C . LEU A 1 71 ? -0.164 -3.566 -1.311 1.00 93.62 71 LEU A C 1
ATOM 576 O O . LEU A 1 71 ? 0.928 -4.079 -1.075 1.00 93.62 71 LEU A O 1
ATOM 580 N N . VAL A 1 72 ? -0.371 -2.253 -1.209 1.00 93.56 72 VAL A N 1
ATOM 581 C CA . VAL A 1 72 ? 0.680 -1.307 -0.809 1.00 93.56 72 VAL A CA 1
ATOM 582 C C . VAL A 1 72 ? 0.566 -1.058 0.691 1.00 93.56 72 VAL A C 1
ATOM 584 O O . VAL A 1 72 ? -0.357 -0.392 1.153 1.00 93.56 72 VAL A O 1
ATOM 587 N N . ILE A 1 73 ? 1.474 -1.635 1.479 1.00 92.94 73 ILE A N 1
ATOM 588 C CA . ILE A 1 73 ? 1.383 -1.626 2.945 1.00 92.94 73 ILE A CA 1
ATOM 589 C C . ILE A 1 73 ? 2.229 -0.495 3.532 1.00 92.94 73 ILE A C 1
ATOM 591 O O . ILE A 1 73 ? 3.456 -0.547 3.503 1.00 92.94 73 ILE A O 1
ATOM 595 N N . LEU A 1 74 ? 1.571 0.474 4.167 1.00 92.56 74 LEU A N 1
ATOM 596 C CA . LEU A 1 74 ? 2.211 1.554 4.915 1.00 92.56 74 LEU A CA 1
ATOM 597 C C . LEU A 1 74 ? 2.144 1.252 6.411 1.00 92.56 74 LEU A C 1
ATOM 599 O O . LEU A 1 74 ? 1.149 0.740 6.928 1.00 92.56 74 LEU A O 1
ATOM 603 N N . ASN A 1 75 ? 3.197 1.610 7.142 1.00 91.88 75 ASN A N 1
ATOM 604 C CA . ASN A 1 75 ? 3.144 1.636 8.600 1.00 91.88 75 ASN A CA 1
ATOM 605 C C . ASN A 1 75 ? 2.566 2.979 9.043 1.00 91.88 75 ASN A C 1
ATOM 607 O O . ASN A 1 75 ? 3.235 3.995 8.889 1.00 91.88 75 ASN A O 1
ATOM 611 N N . PHE A 1 76 ? 1.381 2.962 9.654 1.00 92.75 76 PHE A N 1
ATOM 612 C CA . PHE A 1 76 ? 0.660 4.164 10.073 1.00 92.75 76 PHE A CA 1
ATOM 613 C C . PHE A 1 76 ? 1.541 5.133 10.876 1.00 92.75 76 PHE A C 1
ATOM 615 O O . PHE A 1 76 ? 1.543 6.331 10.624 1.00 92.75 76 PHE A O 1
ATOM 622 N N . LEU A 1 77 ? 2.360 4.598 11.786 1.00 90.75 77 LEU A N 1
ATOM 623 C CA . LEU A 1 77 ? 3.247 5.379 12.653 1.00 90.75 77 LEU A CA 1
ATOM 624 C C . LEU A 1 77 ? 4.389 6.098 11.918 1.00 90.75 77 LEU A C 1
ATOM 626 O O . LEU A 1 77 ? 5.044 6.926 12.527 1.00 90.75 77 LEU A O 1
ATOM 630 N N . ARG A 1 78 ? 4.683 5.734 10.665 1.00 90.38 78 ARG A N 1
ATOM 631 C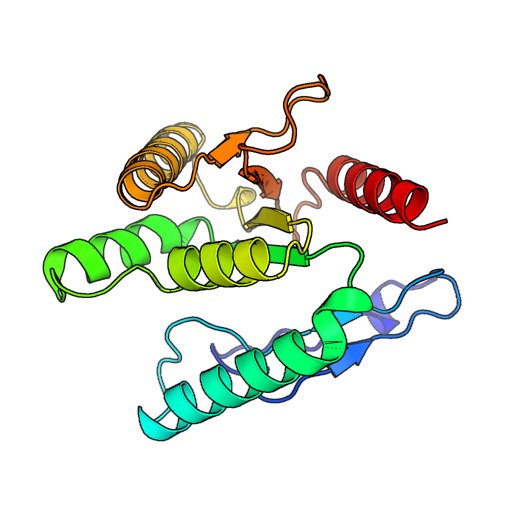 CA . ARG A 1 78 ? 5.817 6.274 9.893 1.00 90.38 78 ARG A CA 1
ATOM 632 C C . ARG A 1 78 ? 5.399 7.176 8.740 1.00 90.38 78 ARG A C 1
ATOM 634 O O . ARG A 1 78 ? 6.270 7.705 8.066 1.00 90.38 78 ARG A O 1
ATOM 641 N N . ILE A 1 79 ? 4.097 7.334 8.509 1.00 91.75 79 ILE A N 1
ATOM 642 C CA . ILE A 1 79 ? 3.580 8.136 7.395 1.00 91.75 79 ILE A CA 1
ATOM 643 C C . ILE A 1 79 ? 4.078 9.576 7.507 1.00 91.75 79 ILE A C 1
ATOM 645 O O . ILE A 1 79 ? 4.599 10.124 6.545 1.00 91.75 79 ILE A O 1
ATOM 649 N N . GLU A 1 80 ? 3.964 10.180 8.690 1.00 90.56 80 GLU A N 1
ATOM 650 C CA . GLU A 1 80 ? 4.417 11.559 8.879 1.00 90.56 80 GLU A CA 1
ATOM 651 C C . GLU A 1 80 ? 5.923 11.702 8.713 1.00 90.56 80 GLU A C 1
ATOM 653 O O . GLU A 1 80 ? 6.366 12.669 8.108 1.00 90.56 80 GLU A O 1
ATOM 658 N N . ASP A 1 81 ? 6.695 10.751 9.241 1.00 87.44 81 ASP A N 1
ATOM 659 C CA . ASP A 1 81 ? 8.153 10.756 9.131 1.00 87.44 81 ASP A CA 1
ATOM 660 C C . ASP A 1 81 ? 8.582 10.663 7.667 1.00 87.44 81 ASP A C 1
ATOM 662 O O . ASP A 1 81 ? 9.457 11.409 7.239 1.00 87.44 81 ASP A O 1
ATOM 666 N N . GLU A 1 82 ? 7.941 9.781 6.890 1.00 85.31 82 GLU A N 1
ATOM 667 C CA . GLU A 1 82 ? 8.159 9.664 5.449 1.00 85.31 82 GLU A CA 1
ATOM 668 C C . GLU A 1 82 ? 7.857 11.001 4.763 1.00 85.31 82 GLU A C 1
ATOM 670 O O . GLU A 1 82 ? 8.754 11.589 4.166 1.00 85.31 82 GLU A O 1
ATOM 675 N N . LEU A 1 83 ? 6.645 11.539 4.918 1.00 87.00 83 LEU A N 1
ATOM 676 C CA . LEU A 1 83 ? 6.226 12.772 4.240 1.00 87.00 83 LEU A CA 1
ATOM 677 C C . LEU A 1 83 ? 7.056 13.999 4.653 1.00 87.00 83 LEU A C 1
ATOM 679 O O . LEU A 1 83 ? 7.463 14.782 3.796 1.00 87.00 83 LEU A O 1
ATOM 683 N N . LYS A 1 84 ? 7.361 14.158 5.947 1.00 84.00 84 LYS A N 1
ATOM 684 C CA . LYS A 1 84 ? 8.207 15.253 6.451 1.00 84.00 84 LYS A CA 1
ATOM 685 C C . LYS A 1 84 ? 9.625 15.156 5.916 1.00 84.00 84 LYS A C 1
ATOM 687 O O . LYS A 1 84 ? 10.175 16.177 5.522 1.00 84.00 84 LYS A O 1
ATOM 692 N N . LYS A 1 85 ? 10.209 13.954 5.884 1.00 77.38 85 LYS A N 1
ATOM 693 C CA . LYS A 1 85 ? 11.555 13.748 5.345 1.00 77.38 85 LYS A CA 1
ATOM 694 C C . LYS A 1 85 ? 11.645 14.234 3.899 1.00 77.38 85 LYS A C 1
ATOM 696 O O . LYS A 1 85 ? 12.582 14.947 3.563 1.00 77.38 85 LYS A O 1
ATOM 701 N N . TYR A 1 86 ? 10.654 13.918 3.066 1.00 71.88 86 TYR A N 1
ATOM 702 C CA . TYR A 1 86 ? 10.637 14.380 1.674 1.00 71.88 86 TYR A CA 1
ATOM 703 C C . TYR A 1 86 ? 10.446 15.892 1.553 1.00 71.88 86 TYR A C 1
ATOM 705 O O . TYR A 1 86 ? 11.203 16.530 0.826 1.00 71.88 86 TYR A O 1
ATOM 713 N N . ASN A 1 87 ? 9.521 16.473 2.321 1.00 67.38 87 ASN A N 1
ATOM 714 C CA . ASN A 1 87 ? 9.284 17.919 2.306 1.00 67.38 87 ASN A CA 1
ATOM 715 C C . ASN A 1 87 ? 10.477 18.742 2.831 1.00 67.38 87 ASN A C 1
ATOM 717 O O . ASN A 1 87 ? 10.643 19.890 2.434 1.00 67.38 87 ASN A O 1
ATOM 721 N N . LEU A 1 88 ? 11.283 18.189 3.745 1.00 59.62 88 LEU A N 1
ATOM 722 C CA . LEU A 1 88 ? 12.416 18.891 4.362 1.00 59.62 88 LEU A CA 1
ATOM 723 C C . LEU A 1 88 ? 13.743 18.661 3.630 1.00 59.62 88 LEU A C 1
ATOM 725 O O . LEU A 1 88 ? 14.549 19.584 3.544 1.00 59.62 88 LEU A O 1
ATOM 729 N N . GLU A 1 89 ? 14.000 17.446 3.138 1.00 57.78 89 GLU A N 1
ATOM 730 C CA . GLU A 1 89 ? 15.317 17.072 2.604 1.00 57.78 89 GLU A CA 1
ATOM 731 C C . GLU A 1 89 ? 15.409 17.176 1.076 1.00 57.78 89 GLU A C 1
ATOM 733 O O . GLU A 1 89 ? 16.505 17.393 0.568 1.00 57.78 89 GLU A O 1
ATOM 738 N N . ASN A 1 90 ? 14.311 17.018 0.322 1.00 53.00 90 ASN A N 1
ATOM 739 C CA . ASN A 1 90 ? 14.387 16.882 -1.138 1.00 53.00 90 ASN A CA 1
ATOM 740 C C . ASN A 1 90 ? 13.153 17.457 -1.860 1.00 53.00 90 ASN A C 1
ATOM 742 O O . ASN A 1 90 ? 12.296 16.706 -2.324 1.00 53.00 90 ASN A O 1
ATOM 746 N N . ASN A 1 91 ? 13.128 18.777 -2.082 1.00 54.75 91 ASN A N 1
ATOM 747 C CA . ASN A 1 91 ? 12.137 19.473 -2.932 1.00 54.75 91 ASN A CA 1
ATOM 748 C C . ASN A 1 91 ? 12.130 19.029 -4.419 1.00 54.75 91 ASN A C 1
ATOM 750 O O . ASN A 1 91 ? 11.439 19.624 -5.241 1.00 54.75 91 ASN A O 1
ATOM 754 N N . THR A 1 92 ? 12.914 18.014 -4.792 1.00 52.56 92 THR A N 1
ATOM 755 C CA . THR A 1 92 ? 13.050 17.495 -6.160 1.00 52.56 92 THR A CA 1
ATOM 756 C C . THR A 1 92 ? 12.632 16.029 -6.306 1.00 52.56 92 THR A C 1
ATOM 758 O O . THR A 1 92 ? 12.661 15.511 -7.421 1.00 52.56 92 THR A O 1
ATOM 761 N N . SER A 1 93 ? 12.245 15.341 -5.221 1.00 63.06 93 SER A N 1
ATOM 762 C CA . SER A 1 93 ? 11.940 13.901 -5.253 1.00 63.06 93 SER A CA 1
ATOM 763 C C . SER A 1 93 ? 10.578 13.561 -4.647 1.00 63.06 93 SER A C 1
ATOM 765 O O . SER A 1 93 ? 10.184 14.126 -3.631 1.00 63.06 93 SER A O 1
ATOM 767 N N . ILE A 1 94 ? 9.888 12.595 -5.251 1.00 72.44 94 ILE A N 1
ATOM 768 C CA . ILE A 1 94 ? 8.576 12.099 -4.822 1.00 72.44 94 ILE A CA 1
ATOM 769 C C . ILE A 1 94 ? 8.754 11.111 -3.647 1.00 72.44 94 ILE A C 1
ATOM 771 O O . ILE A 1 94 ? 9.683 10.300 -3.687 1.00 72.44 94 ILE A O 1
ATOM 775 N N . PRO A 1 95 ? 7.871 11.107 -2.625 1.00 84.00 95 PRO A N 1
ATOM 776 C CA . PRO A 1 95 ? 7.843 10.053 -1.616 1.00 84.00 95 PRO A CA 1
ATOM 777 C C . PRO A 1 95 ? 7.776 8.653 -2.235 1.00 84.00 95 PRO A C 1
ATOM 779 O O . PRO A 1 95 ? 6.939 8.393 -3.099 1.00 84.00 95 PRO A O 1
ATOM 782 N N . LEU A 1 96 ? 8.615 7.729 -1.757 1.00 81.88 96 LEU A N 1
ATOM 783 C CA . LEU A 1 96 ? 8.751 6.377 -2.325 1.00 81.88 96 LEU A CA 1
ATOM 784 C C . LEU A 1 96 ? 7.420 5.629 -2.419 1.00 81.88 96 LEU A C 1
ATOM 786 O O . LEU A 1 96 ? 7.157 4.934 -3.398 1.00 81.88 96 LEU A O 1
ATOM 790 N N . THR A 1 97 ? 6.551 5.791 -1.422 1.00 87.56 97 THR A N 1
ATOM 791 C CA . THR A 1 97 ? 5.217 5.195 -1.469 1.00 87.56 97 THR A CA 1
ATOM 792 C C . THR A 1 97 ? 4.380 5.732 -2.632 1.00 87.56 97 THR A C 1
ATOM 794 O O . THR A 1 97 ? 3.678 4.966 -3.291 1.00 87.56 97 THR A O 1
ATOM 797 N N . PHE A 1 98 ? 4.449 7.033 -2.917 1.00 91.06 98 PHE A N 1
ATOM 798 C CA . PHE A 1 98 ? 3.719 7.640 -4.029 1.00 91.06 98 PHE A CA 1
ATOM 799 C C . PHE A 1 98 ? 4.315 7.251 -5.381 1.00 91.06 98 PHE A C 1
ATOM 801 O O . PHE A 1 98 ? 3.556 6.997 -6.312 1.00 91.06 98 PHE A O 1
ATOM 808 N N . GLU A 1 99 ? 5.641 7.138 -5.477 1.00 88.19 99 GLU A N 1
ATOM 809 C CA . GLU A 1 99 ? 6.327 6.607 -6.660 1.00 88.19 99 GLU A CA 1
ATOM 810 C C . GLU A 1 99 ? 5.852 5.182 -6.980 1.00 88.19 99 GLU A C 1
ATOM 812 O O . GLU A 1 99 ? 5.410 4.916 -8.094 1.00 88.19 99 GLU A O 1
ATOM 817 N N . LEU A 1 100 ? 5.827 4.289 -5.984 1.00 88.88 100 LEU A N 1
ATOM 818 C CA . LEU A 1 100 ? 5.349 2.917 -6.165 1.00 88.88 100 LEU A CA 1
ATOM 819 C C . LEU A 1 100 ? 3.870 2.859 -6.577 1.00 88.88 100 LEU A C 1
ATOM 821 O O . LEU A 1 100 ? 3.500 2.067 -7.441 1.00 88.88 100 LEU A O 1
ATOM 825 N N . ILE A 1 101 ? 3.010 3.684 -5.970 1.00 92.12 101 ILE A N 1
ATOM 826 C CA . ILE A 1 101 ? 1.586 3.738 -6.332 1.00 92.12 101 ILE A CA 1
ATOM 827 C C . ILE A 1 101 ? 1.412 4.222 -7.777 1.00 92.12 101 ILE A C 1
ATOM 829 O O . ILE A 1 101 ? 0.591 3.657 -8.496 1.00 92.12 101 ILE A O 1
ATOM 833 N N . LYS A 1 102 ? 2.167 5.242 -8.210 1.00 91.31 102 LYS A N 1
ATOM 834 C CA . LYS A 1 102 ? 2.155 5.708 -9.607 1.00 91.31 102 LYS A CA 1
ATOM 835 C C . LYS A 1 102 ? 2.586 4.606 -10.557 1.00 91.31 102 LYS A C 1
ATOM 837 O O . LYS A 1 102 ? 1.843 4.295 -11.477 1.00 91.31 102 LYS A O 1
ATOM 842 N N . PHE A 1 103 ? 3.713 3.970 -10.262 1.00 89.94 103 PHE A N 1
ATOM 843 C CA . PHE A 1 103 ? 4.256 2.887 -11.067 1.00 89.94 103 PHE A CA 1
ATOM 844 C C . PHE A 1 103 ? 3.246 1.743 -11.240 1.00 89.94 103 PHE A C 1
ATOM 846 O O . PHE A 1 103 ? 2.950 1.340 -12.355 1.00 89.94 103 PHE A O 1
ATOM 853 N N . LEU A 1 104 ? 2.617 1.270 -10.159 1.00 91.38 104 LEU A N 1
ATOM 854 C CA . LEU A 1 104 ? 1.587 0.226 -10.257 1.00 91.38 104 LEU A CA 1
ATOM 855 C C . LEU A 1 104 ? 0.380 0.655 -11.106 1.00 91.38 104 LEU A C 1
ATOM 857 O O . LEU A 1 104 ? -0.178 -0.169 -11.825 1.00 91.38 104 LEU A O 1
ATOM 861 N N . LYS A 1 105 ? -0.017 1.933 -11.034 1.00 90.56 105 LYS A N 1
ATOM 862 C CA . LYS A 1 105 ? -1.098 2.478 -11.865 1.00 90.56 105 LYS A CA 1
ATOM 863 C C . LYS A 1 105 ? -0.723 2.585 -13.341 1.00 90.56 105 LYS A C 1
ATOM 865 O O . LYS A 1 105 ? -1.604 2.412 -14.167 1.00 90.56 105 LYS A O 1
ATOM 870 N N . GLU A 1 106 ? 0.531 2.883 -13.667 1.00 91.12 106 GLU A N 1
ATOM 871 C CA . GLU A 1 106 ? 1.012 2.952 -15.056 1.00 91.12 106 GLU A CA 1
ATOM 872 C C . GLU A 1 106 ? 0.944 1.591 -15.763 1.00 91.12 106 GLU A C 1
ATOM 874 O O . GLU A 1 106 ? 0.746 1.544 -16.971 1.00 91.12 106 GLU A O 1
ATOM 879 N N . PHE A 1 107 ? 1.042 0.494 -15.006 1.00 90.31 107 PHE A N 1
ATOM 880 C CA . PHE A 1 107 ? 0.856 -0.876 -15.500 1.00 90.31 107 PHE A CA 1
ATOM 881 C C . PHE A 1 107 ? -0.582 -1.400 -15.348 1.00 90.31 107 PHE A C 1
ATOM 883 O O . PHE A 1 107 ? -0.801 -2.606 -15.441 1.00 90.31 107 PHE A O 1
ATOM 890 N N . ASP A 1 108 ? -1.550 -0.522 -15.060 1.00 89.81 108 ASP A N 1
ATOM 891 C CA . ASP A 1 108 ? -2.963 -0.863 -14.849 1.00 89.81 108 ASP A CA 1
ATOM 892 C C . ASP A 1 108 ? -3.205 -1.941 -13.773 1.00 89.81 108 ASP A C 1
ATOM 894 O O . ASP A 1 108 ? -4.233 -2.621 -13.767 1.00 89.81 108 ASP A O 1
ATOM 898 N N . ILE A 1 109 ? -2.289 -2.081 -12.805 1.00 90.81 109 ILE A N 1
ATOM 899 C CA . ILE A 1 109 ? -2.418 -3.067 -11.729 1.00 90.81 109 ILE A CA 1
ATOM 900 C C . ILE A 1 109 ? -3.393 -2.526 -10.674 1.00 90.81 109 ILE A C 1
ATOM 902 O O . ILE A 1 109 ? -3.097 -1.519 -10.013 1.00 90.81 109 ILE A O 1
ATOM 906 N N . PRO A 1 110 ? -4.534 -3.199 -10.421 1.00 90.62 110 PRO A N 1
ATOM 907 C CA . PRO A 1 110 ? -5.455 -2.770 -9.380 1.00 90.62 110 PRO A CA 1
ATOM 908 C C . PRO A 1 110 ? -4.786 -2.829 -8.007 1.00 90.62 110 PRO A C 1
ATOM 910 O O . PRO A 1 110 ? -4.138 -3.820 -7.676 1.00 90.62 110 PRO A O 1
ATOM 913 N N . LEU A 1 111 ? -4.949 -1.797 -7.174 1.00 92.94 111 LEU A N 1
ATOM 914 C CA . LEU A 1 111 ? -4.237 -1.718 -5.896 1.00 92.94 111 LEU A CA 1
ATOM 915 C C . LEU A 1 111 ? -5.095 -1.219 -4.732 1.00 92.94 111 LEU A C 1
ATOM 917 O O . LEU A 1 111 ? -6.051 -0.463 -4.909 1.00 92.94 111 LEU A O 1
ATOM 921 N N . LEU A 1 112 ? -4.710 -1.621 -3.520 1.00 93.81 112 LEU A N 1
ATOM 922 C CA . LEU A 1 112 ? -5.261 -1.143 -2.254 1.00 93.81 112 LEU A CA 1
ATOM 923 C C . LEU A 1 112 ? -4.133 -0.729 -1.309 1.00 93.81 112 LEU A C 1
ATOM 925 O O . LEU A 1 112 ? -3.224 -1.506 -1.012 1.00 93.81 112 LEU A O 1
ATOM 929 N N . VAL A 1 113 ? -4.239 0.487 -0.780 1.00 95.31 113 VAL A N 1
ATOM 930 C CA . VAL A 1 113 ? -3.315 1.017 0.224 1.00 95.31 113 VAL A CA 1
ATOM 931 C C . VAL A 1 113 ? -3.741 0.534 1.614 1.00 95.31 113 VAL A C 1
ATOM 933 O O . VAL A 1 113 ? -4.842 0.814 2.083 1.00 95.31 113 VAL A O 1
ATOM 936 N N . ILE A 1 114 ? -2.877 -0.196 2.310 1.00 95.75 114 ILE A N 1
ATOM 937 C CA . ILE A 1 114 ? -3.133 -0.711 3.658 1.00 95.75 114 ILE A CA 1
ATOM 938 C C . ILE A 1 114 ? -2.387 0.143 4.678 1.00 95.75 114 ILE A C 1
ATOM 940 O O . ILE A 1 114 ? -1.162 0.094 4.755 1.00 95.75 114 ILE A O 1
ATOM 944 N N . LEU A 1 115 ? -3.118 0.866 5.524 1.00 96.12 115 LEU A N 1
ATOM 945 C CA . LEU A 1 115 ? -2.542 1.622 6.638 1.00 96.12 115 LEU A CA 1
ATOM 946 C C . LEU A 1 115 ? -2.443 0.705 7.866 1.00 96.12 115 LEU A C 1
ATOM 948 O O . LEU A 1 115 ? -3.363 0.614 8.681 1.00 96.12 115 LEU A O 1
ATOM 952 N N . ASN A 1 116 ? -1.342 -0.040 7.965 1.00 95.38 116 ASN A N 1
ATOM 953 C CA . ASN A 1 116 ? -1.129 -1.071 8.980 1.00 95.38 116 ASN A CA 1
ATOM 954 C C . ASN A 1 116 ? -0.661 -0.494 10.328 1.00 95.38 116 ASN A C 1
ATOM 956 O O . ASN A 1 116 ? -0.035 0.558 10.385 1.00 95.38 116 ASN A O 1
ATOM 960 N N . LYS A 1 117 ? -0.868 -1.252 11.413 1.0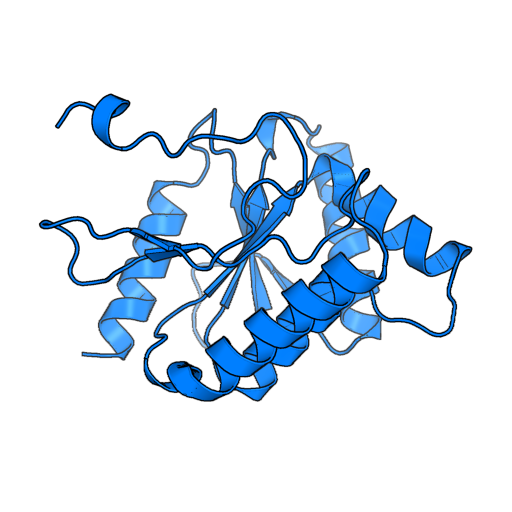0 94.06 117 LYS A N 1
ATOM 961 C CA . LYS A 1 117 ? -0.633 -0.857 12.818 1.00 94.06 117 LYS A CA 1
ATOM 962 C C . LYS A 1 117 ? -1.550 0.267 13.298 1.00 94.06 117 LYS A C 1
ATOM 964 O O . LYS A 1 117 ? -1.200 1.010 14.212 1.00 94.06 117 LYS A O 1
ATOM 969 N N . ALA A 1 118 ? -2.752 0.348 12.735 1.00 92.75 118 ALA A N 1
ATOM 970 C CA . ALA A 1 118 ? -3.756 1.318 13.151 1.00 92.75 118 ALA A CA 1
ATOM 971 C C . ALA A 1 118 ? -4.166 1.165 14.635 1.00 92.75 118 ALA A C 1
ATOM 973 O O . ALA A 1 118 ? -4.738 2.083 15.206 1.00 92.75 118 ALA A O 1
ATOM 974 N N . ASP A 1 119 ? -3.873 0.037 15.292 1.00 93.00 119 ASP A N 1
ATOM 975 C CA . ASP A 1 119 ? -4.085 -0.156 16.736 1.00 93.00 119 ASP A CA 1
ATOM 976 C C . ASP A 1 119 ? -3.120 0.643 17.626 1.00 93.00 119 ASP A C 1
ATOM 978 O O . ASP A 1 119 ? -3.352 0.758 18.826 1.00 93.00 119 ASP A O 1
ATOM 982 N N . LYS A 1 120 ? -2.031 1.173 17.059 1.00 92.94 120 LYS A N 1
ATOM 983 C CA . LYS A 1 120 ? -0.993 1.916 17.787 1.00 92.94 120 LYS A CA 1
ATOM 984 C C . LYS A 1 120 ? -1.163 3.431 17.725 1.00 92.94 120 LYS A C 1
ATOM 986 O O . LYS A 1 120 ? -0.296 4.145 18.212 1.00 92.94 120 LYS A O 1
ATOM 991 N N . VAL A 1 121 ? -2.243 3.910 17.115 1.00 92.44 121 VAL A N 1
ATOM 992 C CA . VAL A 1 121 ? -2.457 5.330 16.828 1.00 92.44 121 VAL A CA 1
ATOM 993 C C . VAL A 1 121 ? -3.794 5.759 17.414 1.00 92.44 121 VAL A C 1
ATOM 995 O O . VAL A 1 121 ? -4.797 5.061 17.246 1.00 92.44 121 VAL A O 1
ATOM 998 N N . SER A 1 122 ? -3.803 6.896 18.112 1.00 92.50 122 SER A N 1
ATOM 999 C CA . SER A 1 122 ? -5.020 7.464 18.695 1.00 92.50 122 SER A CA 1
ATOM 1000 C C . SER A 1 122 ? -6.025 7.844 17.598 1.00 92.50 122 SER A C 1
ATOM 1002 O O . SER A 1 122 ? -5.648 8.109 16.458 1.00 92.50 122 SER A O 1
ATOM 1004 N N . VAL A 1 123 ? -7.322 7.899 17.915 1.00 89.88 123 VAL A N 1
ATOM 1005 C CA . VAL A 1 123 ? -8.354 8.287 16.929 1.00 89.88 123 VAL A CA 1
ATOM 1006 C C . VAL A 1 123 ? -8.113 9.698 16.379 1.00 89.88 123 VAL A C 1
ATOM 1008 O O . VAL A 1 123 ? -8.346 9.944 15.196 1.00 89.88 123 VAL A O 1
ATOM 1011 N N . PHE A 1 124 ? -7.621 10.608 17.220 1.00 89.50 124 PHE A N 1
ATOM 1012 C CA . PHE A 1 124 ? -7.287 11.971 16.819 1.00 89.50 124 PHE A CA 1
ATOM 1013 C C . PHE A 1 124 ? -6.102 11.994 15.844 1.00 89.50 124 PHE A C 1
ATOM 1015 O O . PHE A 1 124 ? -6.218 12.536 14.744 1.00 89.50 124 PHE A O 1
ATOM 1022 N N . ASP A 1 125 ? -5.006 11.316 16.195 1.00 93.19 125 ASP A N 1
ATOM 1023 C CA . ASP A 1 125 ? -3.821 11.236 15.337 1.00 93.19 125 ASP A CA 1
ATOM 1024 C C . ASP A 1 125 ? -4.120 10.536 14.019 1.00 93.19 125 ASP A C 1
ATOM 1026 O O . ASP A 1 125 ? -3.627 10.955 12.976 1.00 93.19 125 ASP A O 1
ATOM 1030 N N . LYS A 1 126 ? -4.984 9.515 14.026 1.00 93.44 126 LYS A N 1
ATOM 1031 C CA . LYS A 1 126 ? -5.396 8.835 12.798 1.00 93.44 126 LYS A CA 1
ATOM 1032 C C . LYS A 1 126 ? -5.986 9.790 11.778 1.00 93.44 126 LYS A C 1
ATOM 1034 O O . LYS A 1 126 ? -5.548 9.786 10.633 1.00 93.44 126 LYS A O 1
ATOM 1039 N N . LYS A 1 127 ? -6.968 10.599 12.187 1.00 93.25 127 LYS A N 1
ATOM 1040 C CA . LYS A 1 127 ? -7.632 11.554 11.291 1.00 93.25 127 LYS A CA 1
ATOM 1041 C C . LYS A 1 127 ? -6.627 12.547 10.717 1.00 93.25 127 LYS A C 1
ATOM 1043 O O . LYS A 1 127 ? -6.614 12.772 9.512 1.00 93.25 127 LYS A O 1
ATOM 1048 N N . ARG A 1 128 ? -5.756 13.082 11.574 1.00 95.44 128 ARG A N 1
ATOM 1049 C CA . ARG A 1 128 ? -4.715 14.044 11.201 1.00 95.44 128 ARG A CA 1
ATOM 1050 C C . ARG A 1 128 ? -3.714 13.455 10.200 1.00 95.44 128 ARG A C 1
ATOM 1052 O O . ARG A 1 128 ? -3.478 14.053 9.158 1.00 95.44 128 ARG A O 1
ATOM 1059 N N . ILE A 1 129 ? -3.176 12.269 10.487 1.00 95.31 129 ILE A N 1
ATOM 1060 C CA . ILE A 1 129 ? -2.196 11.577 9.634 1.00 95.31 129 ILE A CA 1
ATOM 1061 C C . ILE A 1 129 ? -2.823 11.149 8.303 1.00 95.31 129 ILE A C 1
ATOM 1063 O O . ILE A 1 129 ? -2.189 11.276 7.261 1.00 95.31 129 ILE A O 1
ATOM 1067 N N . ILE A 1 130 ? -4.067 10.658 8.313 1.00 95.00 130 ILE A N 1
ATOM 1068 C CA . ILE A 1 130 ? -4.786 10.298 7.084 1.00 95.00 130 ILE A CA 1
ATOM 1069 C C . ILE A 1 130 ? -5.050 11.540 6.231 1.00 95.00 130 ILE A C 1
ATOM 1071 O O . ILE A 1 130 ? -4.843 11.474 5.024 1.00 95.00 130 ILE A O 1
ATOM 1075 N N . SER A 1 131 ? -5.467 12.661 6.832 1.00 94.25 131 SER A N 1
ATOM 1076 C CA . SER A 1 131 ? -5.639 13.921 6.096 1.00 94.25 131 SER A CA 1
ATOM 1077 C C . SER A 1 131 ? -4.327 14.348 5.452 1.00 94.25 131 SER A C 1
ATOM 1079 O O . SER A 1 131 ? -4.294 14.564 4.249 1.00 94.25 131 SER A O 1
ATOM 1081 N N . LEU A 1 132 ? -3.235 14.352 6.225 1.00 94.06 132 LEU A N 1
ATOM 1082 C CA . LEU A 1 132 ? -1.901 14.672 5.720 1.00 94.06 132 LEU A CA 1
ATOM 1083 C C . LEU A 1 132 ? -1.517 13.774 4.535 1.00 94.06 132 LEU A C 1
ATOM 1085 O O . LEU A 1 132 ? -1.085 14.276 3.506 1.00 94.06 132 LEU A O 1
ATOM 1089 N N . LEU A 1 133 ? -1.717 12.458 4.654 1.00 94.50 133 LEU A N 1
ATOM 1090 C CA . LEU A 1 133 ? -1.441 11.512 3.573 1.00 94.50 133 LEU A CA 1
ATOM 1091 C C . LEU A 1 133 ? -2.266 11.812 2.317 1.00 94.50 133 LEU A C 1
ATOM 1093 O O . LEU A 1 133 ? -1.717 11.796 1.220 1.00 94.50 133 LEU A O 1
ATOM 1097 N N . ILE A 1 134 ? -3.572 12.046 2.470 1.00 94.06 134 ILE A N 1
ATOM 1098 C CA . ILE A 1 134 ? -4.480 12.329 1.353 1.00 94.06 134 ILE A CA 1
ATOM 1099 C C . ILE A 1 134 ? -4.077 13.629 0.662 1.00 94.06 134 ILE A C 1
ATOM 1101 O O . ILE A 1 134 ? -4.014 13.666 -0.563 1.00 94.06 134 ILE A O 1
ATOM 1105 N N . ASP A 1 135 ? -3.812 14.679 1.432 1.00 92.44 135 ASP A N 1
ATOM 1106 C CA . ASP A 1 135 ? -3.489 15.994 0.893 1.00 92.44 135 ASP A CA 1
ATOM 1107 C C . ASP A 1 135 ? -2.130 15.975 0.194 1.00 92.44 135 ASP A C 1
ATOM 1109 O O . ASP A 1 135 ? -2.059 16.339 -0.975 1.00 92.44 135 ASP A O 1
ATOM 1113 N N . SER A 1 136 ? -1.099 15.395 0.820 1.00 91.88 136 SER A N 1
ATOM 1114 C CA . SER A 1 136 ? 0.193 15.200 0.156 1.00 91.88 136 SER A CA 1
ATOM 1115 C C . SER A 1 136 ? 0.072 14.353 -1.107 1.00 91.88 136 SER A C 1
ATOM 1117 O O . SER A 1 136 ? 0.725 14.641 -2.097 1.00 91.88 136 SER A O 1
ATOM 1119 N N . ALA A 1 137 ? -0.762 13.313 -1.120 1.00 92.25 137 ALA A N 1
ATOM 1120 C CA . ALA A 1 137 ? -0.927 12.479 -2.304 1.00 92.25 137 ALA A CA 1
ATOM 1121 C C . ALA A 1 137 ? -1.590 13.221 -3.480 1.00 92.25 137 ALA A C 1
ATOM 1123 O O . ALA A 1 137 ? -1.231 12.969 -4.636 1.00 92.25 137 ALA A O 1
ATOM 1124 N N . LYS A 1 138 ? -2.511 14.160 -3.210 1.00 91.06 138 LYS A N 1
ATOM 1125 C CA . LYS A 1 138 ? -3.140 14.995 -4.249 1.00 91.06 138 LYS A CA 1
ATOM 1126 C C . LYS A 1 138 ? -2.115 15.833 -5.001 1.00 91.06 138 LYS A C 1
ATOM 1128 O O . LYS A 1 138 ? -2.231 15.926 -6.221 1.00 91.06 138 LYS A O 1
ATOM 1133 N N . ASP A 1 139 ? -1.098 16.350 -4.314 1.00 89.19 139 ASP A N 1
ATOM 1134 C CA . ASP A 1 139 ? -0.007 17.119 -4.933 1.00 89.19 139 ASP A CA 1
ATOM 1135 C C . ASP A 1 139 ? 0.755 16.292 -5.982 1.00 89.19 139 ASP A C 1
ATOM 1137 O O . ASP A 1 139 ? 1.323 16.823 -6.934 1.00 89.19 139 ASP A O 1
ATOM 1141 N N . TYR A 1 140 ? 0.697 14.963 -5.865 1.00 88.62 140 TYR A N 1
ATOM 1142 C CA . TYR A 1 140 ? 1.273 14.024 -6.822 1.00 88.62 140 TYR A CA 1
ATOM 1143 C C . TYR A 1 140 ? 0.243 13.425 -7.792 1.00 88.62 140 TYR A C 1
ATOM 1145 O O . TYR A 1 140 ? 0.576 12.480 -8.505 1.00 88.62 140 TYR A O 1
ATOM 1153 N N . GLY A 1 141 ? -0.989 13.938 -7.852 1.00 89.25 141 GLY A N 1
ATOM 1154 C CA . GLY A 1 141 ? -2.052 13.419 -8.722 1.00 89.25 141 GLY A CA 1
ATOM 1155 C C . GLY A 1 141 ? -2.649 12.085 -8.253 1.00 89.25 141 GLY A C 1
ATOM 1156 O O . GLY A 1 141 ? -3.285 11.369 -9.031 1.00 89.25 141 GLY A O 1
ATOM 1157 N N . LEU A 1 142 ? -2.444 11.719 -6.986 1.00 91.75 142 LEU A N 1
ATOM 1158 C CA . LEU A 1 142 ? -2.948 10.486 -6.390 1.00 91.75 142 LEU A CA 1
ATOM 1159 C C . LEU A 1 142 ? -4.160 10.790 -5.502 1.00 91.75 142 LEU A C 1
ATOM 1161 O O . LEU A 1 142 ? -4.044 11.357 -4.421 1.00 91.75 142 LEU A O 1
ATOM 1165 N N . ASN A 1 143 ? -5.348 10.377 -5.943 1.00 91.69 143 ASN A N 1
ATOM 1166 C CA . ASN A 1 143 ? -6.585 10.597 -5.196 1.00 91.69 143 ASN A CA 1
ATOM 1167 C C . ASN A 1 143 ? -6.888 9.412 -4.269 1.00 91.69 143 ASN A C 1
ATOM 1169 O O . ASN A 1 143 ? -7.558 8.458 -4.677 1.00 91.69 143 ASN A O 1
ATOM 1173 N N . LEU A 1 144 ? -6.375 9.454 -3.037 1.00 92.44 144 LEU A N 1
ATOM 1174 C CA . LEU A 1 144 ? -6.655 8.425 -2.037 1.00 92.44 144 LEU A CA 1
ATOM 1175 C C . LEU A 1 144 ? -8.051 8.603 -1.441 1.00 92.44 144 LEU A C 1
ATOM 1177 O O . LEU A 1 144 ? -8.409 9.679 -0.965 1.00 92.44 144 LEU A O 1
ATOM 1181 N N . VAL A 1 145 ? -8.819 7.518 -1.397 1.00 91.06 145 VAL A N 1
ATOM 1182 C CA . VAL A 1 145 ? -10.166 7.510 -0.821 1.00 91.06 145 VAL A CA 1
ATOM 1183 C C . VAL A 1 145 ? -10.329 6.381 0.174 1.00 91.06 145 VAL A C 1
ATOM 1185 O O . VAL A 1 145 ? -9.831 5.272 -0.024 1.00 91.06 145 VAL A O 1
ATOM 1188 N N . GLN A 1 146 ? -11.060 6.651 1.252 1.00 87.94 146 GLN A N 1
ATOM 1189 C CA . GLN A 1 146 ? -11.413 5.588 2.174 1.00 87.94 146 GLN A CA 1
ATOM 1190 C C . GLN A 1 146 ? -12.307 4.604 1.435 1.00 87.94 146 GLN A C 1
ATOM 1192 O O . GLN A 1 146 ? -13.252 5.013 0.762 1.00 87.94 146 GLN A O 1
ATOM 1197 N N . ILE A 1 147 ? -12.025 3.311 1.563 1.00 82.81 147 ILE A N 1
ATOM 1198 C CA . ILE A 1 147 ? -12.865 2.318 0.909 1.00 82.81 147 ILE A CA 1
ATOM 1199 C C . ILE A 1 147 ? -14.264 2.284 1.543 1.00 82.81 147 ILE A C 1
ATOM 1201 O O . ILE A 1 147 ? -14.467 1.739 2.635 1.00 82.81 147 ILE A O 1
ATOM 1205 N N . THR A 1 148 ? -15.236 2.872 0.852 1.00 67.19 148 THR A N 1
ATOM 1206 C CA . THR A 1 148 ? -16.670 2.701 1.092 1.00 67.19 148 THR A CA 1
ATOM 1207 C C . THR A 1 148 ? -17.181 1.595 0.167 1.00 67.19 148 THR A C 1
ATOM 1209 O O . THR A 1 148 ? -16.637 1.381 -0.911 1.00 67.19 148 THR A O 1
ATOM 1212 N N . TYR A 1 149 ? -18.183 0.828 0.598 1.00 55.56 149 TYR A N 1
ATOM 1213 C CA . TYR A 1 149 ? -18.733 -0.287 -0.194 1.00 55.56 149 TYR A CA 1
ATOM 1214 C C . TYR A 1 149 ? -19.614 0.179 -1.373 1.00 55.56 149 TYR A C 1
ATOM 1216 O O . TYR A 1 149 ? -20.262 -0.638 -2.017 1.00 55.56 149 TYR A O 1
ATOM 1224 N N . GLU A 1 150 ? -19.637 1.479 -1.660 1.00 49.59 150 GLU A N 1
ATOM 1225 C CA . GLU A 1 150 ? -20.397 2.071 -2.756 1.00 49.59 150 GLU A CA 1
ATOM 1226 C C . GLU A 1 150 ? -19.501 2.144 -3.997 1.00 49.59 150 GLU A C 1
ATOM 1228 O O . GLU A 1 150 ? -18.767 3.107 -4.231 1.00 49.59 150 GLU A O 1
ATOM 1233 N N . GLU A 1 151 ? -19.508 1.063 -4.774 1.00 49.19 151 GLU A N 1
ATOM 1234 C CA . GLU A 1 151 ? -18.897 1.033 -6.100 1.00 49.19 151 GLU A CA 1
ATOM 1235 C C . GLU A 1 151 ? -19.689 1.935 -7.060 1.00 49.19 151 GLU A C 1
ATOM 1237 O O . GLU A 1 151 ? -20.915 1.884 -7.065 1.00 49.19 151 GLU A O 1
ATOM 1242 N N . ASN A 1 152 ? -18.973 2.766 -7.840 1.00 41.16 152 ASN A N 1
ATOM 1243 C CA . ASN A 1 152 ? -19.292 3.163 -9.234 1.00 41.16 152 ASN A CA 1
ATOM 1244 C C . ASN A 1 152 ? -18.432 4.321 -9.799 1.00 41.16 152 ASN A C 1
ATOM 1246 O O . ASN A 1 152 ? -18.706 4.828 -10.882 1.00 41.16 152 ASN A O 1
ATOM 1250 N N . LYS A 1 153 ? -17.331 4.734 -9.148 1.00 43.84 153 LYS A N 1
ATOM 1251 C CA . LYS A 1 153 ? -16.318 5.621 -9.774 1.00 43.84 153 LYS A CA 1
ATOM 1252 C C . LYS A 1 153 ? -14.899 5.114 -9.511 1.00 43.84 153 LYS A C 1
ATOM 1254 O O . LYS A 1 153 ? -14.180 5.657 -8.677 1.00 43.84 153 LYS A O 1
ATOM 1259 N N . VAL A 1 154 ? -14.535 4.025 -10.190 1.00 49.91 154 VAL A N 1
ATOM 1260 C CA . VAL A 1 154 ? -13.374 3.176 -9.848 1.00 49.91 154 VAL A CA 1
ATOM 1261 C C . VAL A 1 154 ? -12.073 3.569 -10.564 1.00 49.91 154 VAL A C 1
ATOM 1263 O O . VAL A 1 154 ? -11.003 3.216 -10.095 1.00 49.91 154 VAL A O 1
ATOM 1266 N N . HIS A 1 155 ? -12.107 4.361 -11.639 1.00 50.84 155 HIS A N 1
ATOM 1267 C CA . HIS A 1 155 ? -10.907 4.523 -12.478 1.00 50.84 155 HIS A CA 1
ATOM 1268 C C . HIS A 1 1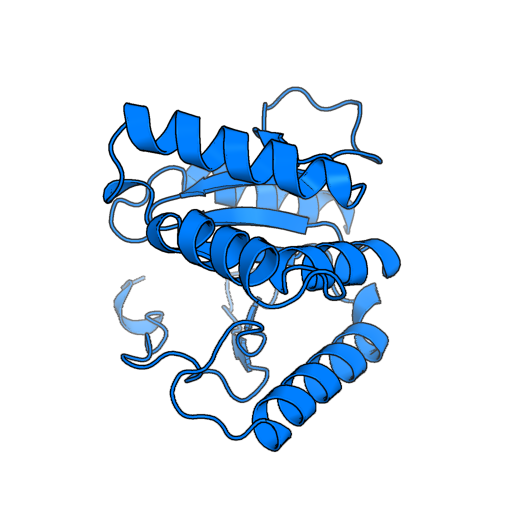55 ? -9.935 5.625 -12.006 1.00 50.84 155 HIS A C 1
ATOM 1270 O O . HIS A 1 155 ? -8.761 5.605 -12.358 1.00 50.84 155 HIS A O 1
ATOM 1276 N N . MET A 1 156 ? -10.372 6.572 -11.164 1.00 58.00 156 MET A N 1
ATOM 1277 C CA . MET A 1 156 ? -9.519 7.697 -10.725 1.00 58.00 156 MET A CA 1
ATOM 1278 C C . MET A 1 156 ? -9.116 7.662 -9.248 1.00 58.00 156 MET A C 1
ATOM 1280 O O . MET A 1 156 ? -8.343 8.512 -8.809 1.00 58.00 156 MET A O 1
ATOM 1284 N N . LYS A 1 157 ? -9.641 6.718 -8.464 1.00 83.31 157 LYS A N 1
ATOM 1285 C CA . LYS A 1 157 ? -9.511 6.714 -7.002 1.00 83.31 157 LYS A CA 1
ATOM 1286 C C . LYS A 1 157 ? -8.659 5.543 -6.528 1.00 83.31 157 LYS A C 1
ATOM 1288 O O . LYS A 1 157 ? -8.831 4.423 -6.990 1.00 83.31 157 LYS A O 1
ATOM 1293 N N . ILE A 1 158 ? -7.772 5.808 -5.575 1.00 90.06 158 ILE A N 1
ATOM 1294 C CA . ILE A 1 158 ? -6.902 4.817 -4.941 1.00 90.06 158 ILE A CA 1
ATOM 1295 C C . ILE A 1 158 ? -7.503 4.475 -3.577 1.00 90.06 158 ILE A C 1
ATOM 1297 O O . ILE A 1 158 ? -7.479 5.316 -2.675 1.00 90.06 158 ILE A O 1
ATOM 1301 N N . PRO A 1 159 ? -8.089 3.283 -3.393 1.00 92.56 159 PRO A N 1
ATOM 1302 C CA . PRO A 1 159 ? -8.696 2.940 -2.122 1.00 92.56 159 PRO A CA 1
ATOM 1303 C C . PRO A 1 159 ? -7.620 2.753 -1.048 1.00 92.56 159 PRO A C 1
ATOM 1305 O O . PRO A 1 159 ? -6.555 2.188 -1.308 1.00 92.56 159 PRO A O 1
ATOM 1308 N N . TYR A 1 160 ? -7.929 3.164 0.181 1.00 94.75 160 TYR A N 1
ATOM 1309 C CA . TYR A 1 160 ? -7.152 2.805 1.362 1.00 94.75 160 TYR A CA 1
ATOM 1310 C C . TYR A 1 160 ? -8.007 2.150 2.449 1.00 94.75 160 TYR A C 1
ATOM 1312 O O . TYR A 1 160 ? -9.209 2.404 2.582 1.00 94.75 160 TYR A O 1
ATOM 1320 N N . LEU A 1 161 ? -7.359 1.310 3.258 1.00 94.50 161 LEU A N 1
ATOM 1321 C CA . LEU A 1 161 ? -7.953 0.591 4.377 1.00 94.50 161 LEU A CA 1
ATOM 1322 C C . LEU A 1 161 ? -7.049 0.669 5.612 1.00 94.50 161 LEU A C 1
ATOM 1324 O O . LEU A 1 161 ? -5.909 0.210 5.594 1.00 94.50 161 LEU A O 1
ATOM 1328 N N . GLU A 1 162 ? -7.583 1.185 6.719 1.00 95.19 162 GLU A N 1
ATOM 1329 C CA . GLU A 1 162 ? -6.951 1.029 8.032 1.00 95.19 162 GLU A CA 1
ATOM 1330 C C . GLU A 1 162 ? -6.904 -0.445 8.435 1.00 95.19 162 GLU A C 1
ATOM 1332 O O . GLU A 1 162 ? -7.908 -1.153 8.342 1.00 95.19 162 GLU A O 1
ATOM 1337 N N . PHE A 1 163 ? -5.766 -0.909 8.940 1.00 95.19 163 PHE A N 1
ATOM 1338 C CA . PHE A 1 163 ? -5.574 -2.314 9.268 1.00 95.19 163 PHE A CA 1
ATOM 1339 C C . PHE A 1 163 ? -4.719 -2.503 10.523 1.00 95.19 163 PHE A C 1
ATOM 1341 O O . PHE A 1 163 ? -3.808 -1.729 10.824 1.00 95.19 163 PHE A O 1
ATOM 1348 N N . SER A 1 164 ? -4.983 -3.583 11.255 1.00 93.94 164 SER A N 1
ATOM 1349 C CA . SER A 1 164 ? -4.078 -4.071 12.294 1.00 93.94 164 SER A CA 1
ATOM 1350 C C . SER A 1 164 ? -3.887 -5.566 12.129 1.00 93.94 164 SER A C 1
ATOM 1352 O O . SER A 1 164 ? -4.803 -6.344 12.384 1.00 93.94 164 SER A O 1
ATOM 1354 N N . ALA A 1 165 ? -2.675 -5.985 11.765 1.00 90.50 165 ALA A N 1
ATOM 1355 C CA . ALA A 1 165 ? -2.340 -7.405 11.709 1.00 90.50 165 ALA A CA 1
ATOM 1356 C C . ALA A 1 165 ? -2.429 -8.082 13.092 1.00 90.50 165 ALA A C 1
ATOM 1358 O O . ALA A 1 165 ? -2.819 -9.245 13.187 1.00 90.50 165 ALA A O 1
ATOM 1359 N N . ILE A 1 166 ? -2.097 -7.352 14.167 1.00 89.31 166 ILE A N 1
ATOM 1360 C CA . ILE A 1 166 ? -2.100 -7.877 15.542 1.00 89.31 166 ILE A CA 1
ATOM 1361 C C . ILE A 1 166 ? -3.532 -8.028 16.053 1.00 89.31 166 ILE A C 1
ATOM 1363 O O . ILE A 1 166 ? -3.900 -9.092 16.547 1.00 89.31 166 ILE A O 1
ATOM 1367 N N . LYS A 1 167 ? -4.347 -6.974 15.925 1.00 92.31 167 LYS A N 1
ATOM 1368 C CA . LYS A 1 167 ? -5.741 -6.971 16.391 1.00 92.31 167 LYS A CA 1
ATOM 1369 C C . LYS A 1 167 ? -6.715 -7.583 15.382 1.00 92.31 167 LYS A C 1
ATOM 1371 O O . LYS A 1 167 ? -7.884 -7.744 15.702 1.00 92.31 167 LYS A O 1
ATOM 1376 N N . ARG A 1 168 ? -6.240 -7.931 14.179 1.00 92.62 168 ARG A N 1
ATOM 1377 C CA . ARG A 1 168 ? -7.038 -8.420 13.038 1.00 92.62 168 ARG A CA 1
ATOM 1378 C C . ARG A 1 168 ? -8.158 -7.458 12.621 1.00 92.62 168 ARG A C 1
ATOM 1380 O O . ARG A 1 168 ? -9.150 -7.872 12.027 1.00 92.62 168 ARG A O 1
ATOM 1387 N N . THR A 1 169 ? -7.994 -6.170 12.914 1.00 91.88 169 THR A N 1
ATOM 1388 C CA . THR A 1 169 ? -8.946 -5.123 12.535 1.00 91.88 169 THR A CA 1
ATOM 1389 C C . THR A 1 169 ? -9.070 -5.070 11.015 1.00 91.88 169 THR A C 1
ATOM 1391 O O . THR A 1 169 ? -8.055 -5.037 10.323 1.00 91.88 169 THR A O 1
ATOM 1394 N N . ASN A 1 170 ? -10.306 -5.054 10.508 1.00 92.38 170 ASN A N 1
ATOM 1395 C CA . ASN A 1 170 ? -10.639 -5.032 9.079 1.00 92.38 170 ASN A CA 1
ATOM 1396 C C . ASN A 1 170 ? -10.153 -6.243 8.252 1.00 92.38 170 ASN A C 1
ATOM 1398 O O . ASN A 1 170 ? -10.136 -6.176 7.024 1.00 92.38 170 ASN A O 1
ATOM 1402 N N . LEU A 1 171 ? -9.831 -7.380 8.886 1.00 93.00 171 LEU A N 1
ATOM 1403 C CA . LEU A 1 171 ? -9.438 -8.607 8.179 1.00 93.00 171 LEU A CA 1
ATOM 1404 C C . LEU A 1 171 ? -10.524 -9.137 7.238 1.00 93.00 171 LEU A C 1
ATOM 1406 O O . LEU A 1 171 ? -10.225 -9.479 6.096 1.00 93.00 171 LEU A O 1
ATOM 1410 N N . ASP A 1 172 ? -11.777 -9.183 7.684 1.00 90.50 172 ASP A N 1
ATOM 1411 C CA . ASP A 1 172 ? -12.867 -9.683 6.840 1.00 90.50 172 ASP A CA 1
ATOM 1412 C C . ASP A 1 172 ? -13.170 -8.733 5.682 1.00 90.50 172 ASP A C 1
ATOM 1414 O O . ASP A 1 172 ? -13.455 -9.182 4.573 1.00 90.50 172 ASP A O 1
ATOM 1418 N N . LYS A 1 173 ? -13.015 -7.422 5.903 1.00 90.38 173 LYS A N 1
ATOM 1419 C CA . LYS A 1 173 ? -13.110 -6.411 4.845 1.00 90.38 173 LYS A CA 1
ATOM 1420 C C . LYS A 1 173 ? -12.013 -6.613 3.797 1.00 90.38 173 LYS A C 1
ATOM 1422 O O . LYS A 1 173 ? -12.330 -6.679 2.616 1.00 90.38 173 LYS A O 1
ATOM 1427 N N . LEU A 1 174 ? -10.760 -6.814 4.216 1.00 91.50 174 LEU A N 1
ATOM 1428 C CA . LEU A 1 174 ? -9.649 -7.114 3.305 1.00 91.50 174 LEU A CA 1
ATOM 1429 C C . LEU A 1 174 ? -9.906 -8.385 2.479 1.00 91.50 174 LEU A C 1
ATOM 1431 O O . LEU A 1 174 ? -9.745 -8.366 1.263 1.00 91.50 174 LEU A O 1
ATOM 1435 N N . LYS A 1 175 ? -10.367 -9.472 3.113 1.00 90.75 175 LYS A N 1
ATOM 1436 C CA . LYS A 1 175 ? -10.710 -10.720 2.407 1.00 90.75 175 LYS A CA 1
ATOM 1437 C C . LYS A 1 175 ? -11.807 -10.519 1.363 1.00 90.75 175 LYS A C 1
ATOM 1439 O O . LYS A 1 175 ? -11.701 -11.058 0.266 1.00 90.75 175 LYS A O 1
ATOM 1444 N N . ARG A 1 176 ? -12.855 -9.758 1.699 1.00 89.94 176 ARG A N 1
ATOM 1445 C CA . ARG A 1 176 ? -13.944 -9.433 0.765 1.00 89.94 176 ARG A CA 1
ATOM 1446 C C . ARG A 1 176 ? -13.421 -8.657 -0.439 1.00 89.94 176 ARG A C 1
ATOM 1448 O O . ARG A 1 176 ? -13.745 -9.027 -1.556 1.00 89.94 176 ARG A O 1
ATOM 1455 N N . ILE A 1 177 ? -12.570 -7.654 -0.216 1.00 89.81 177 ILE A N 1
ATOM 1456 C CA . ILE A 1 177 ? -11.971 -6.857 -1.296 1.00 89.81 177 ILE A CA 1
ATOM 1457 C C . ILE A 1 177 ? -11.137 -7.743 -2.226 1.00 89.81 177 ILE A C 1
ATOM 1459 O O . ILE A 1 177 ? -11.355 -7.725 -3.432 1.00 89.81 177 ILE A O 1
ATOM 1463 N N . ILE A 1 178 ? -10.246 -8.575 -1.674 1.00 90.12 178 ILE A N 1
ATOM 1464 C CA . ILE A 1 178 ? -9.435 -9.510 -2.472 1.00 90.12 178 ILE A CA 1
ATOM 1465 C C . ILE A 1 178 ? -10.336 -10.437 -3.298 1.00 90.12 178 ILE A C 1
ATOM 1467 O O . ILE A 1 178 ? -10.074 -10.651 -4.477 1.00 90.12 178 ILE A O 1
ATOM 1471 N N . LYS A 1 179 ? -11.422 -10.956 -2.706 1.00 88.88 179 LYS A N 1
ATOM 1472 C CA . LYS A 1 179 ? -12.381 -11.814 -3.414 1.00 88.88 179 LYS A CA 1
ATOM 1473 C C . LYS A 1 179 ? -13.072 -11.082 -4.570 1.00 88.88 179 LYS A C 1
ATOM 1475 O O . LYS A 1 179 ? -13.219 -11.680 -5.627 1.00 88.88 179 LYS A O 1
ATOM 1480 N N . VAL A 1 180 ? -13.463 -9.818 -4.385 1.00 87.88 180 VAL A N 1
ATOM 1481 C CA . VAL A 1 180 ? -14.071 -8.999 -5.449 1.00 87.88 180 VAL A CA 1
ATOM 1482 C C . VAL A 1 180 ? -13.104 -8.814 -6.618 1.00 87.88 180 VAL A C 1
ATOM 1484 O O . VAL A 1 180 ? -13.507 -8.996 -7.759 1.00 87.88 180 VAL A O 1
ATOM 1487 N N . PHE A 1 181 ? -11.832 -8.497 -6.361 1.00 87.94 181 PHE A N 1
ATOM 1488 C CA . PHE A 1 181 ? -10.841 -8.363 -7.437 1.00 87.94 181 PHE A CA 1
ATOM 1489 C C . PHE A 1 181 ? -10.541 -9.694 -8.127 1.00 87.94 181 PHE A C 1
ATOM 1491 O O . PHE A 1 181 ? -10.444 -9.736 -9.347 1.00 87.94 181 PHE A O 1
ATOM 1498 N N . LEU A 1 182 ? -10.469 -10.790 -7.370 1.00 88.31 182 LEU A N 1
ATOM 1499 C CA . LEU A 1 182 ? -10.275 -12.122 -7.937 1.00 88.31 182 LEU A CA 1
ATOM 1500 C C . LEU A 1 182 ? -11.423 -12.521 -8.883 1.00 88.31 182 LEU A C 1
ATOM 1502 O O . LEU A 1 182 ? -11.175 -13.100 -9.932 1.00 88.31 182 LEU A O 1
ATOM 1506 N N . GLN A 1 183 ? -12.668 -12.185 -8.533 1.00 86.81 183 GLN A N 1
ATOM 1507 C CA . GLN A 1 183 ? -13.848 -12.451 -9.366 1.00 86.81 183 GLN A CA 1
ATOM 1508 C C . GLN A 1 183 ? -13.892 -11.633 -10.664 1.00 86.81 183 GLN A C 1
ATOM 1510 O O . GLN A 1 183 ? -14.695 -11.955 -11.525 1.00 86.81 183 GLN A O 1
ATOM 1515 N N . LYS A 1 184 ? -13.076 -10.580 -10.809 1.00 82.44 184 LYS A N 1
ATOM 1516 C CA . LYS A 1 184 ? -13.003 -9.774 -12.042 1.00 82.44 184 LYS A CA 1
ATOM 1517 C C . LYS A 1 184 ? -12.045 -10.354 -13.088 1.00 82.44 184 LYS A C 1
ATOM 1519 O O . LYS A 1 184 ? -12.042 -9.870 -14.212 1.00 82.44 184 LYS A O 1
ATOM 1524 N N . VAL A 1 185 ? -11.218 -11.332 -12.709 1.00 79.75 185 VAL A N 1
ATOM 1525 C CA . VAL A 1 185 ? -10.204 -11.953 -13.585 1.00 79.75 185 VAL A CA 1
ATOM 1526 C C . VAL A 1 185 ? -10.625 -13.346 -14.075 1.00 79.75 185 VAL A C 1
ATOM 1528 O O . VAL A 1 185 ? -10.007 -13.874 -14.995 1.00 79.75 185 VAL A O 1
ATOM 1531 N N . GLY A 1 186 ? -11.676 -13.932 -13.489 1.00 58.66 186 GLY A N 1
ATOM 1532 C CA . GLY A 1 186 ? -12.309 -15.171 -13.961 1.00 58.66 186 GLY A CA 1
ATOM 1533 C C . GLY A 1 186 ? -13.613 -14.888 -14.683 1.00 58.66 186 GLY A C 1
ATOM 1534 O O . GLY A 1 186 ? -13.933 -15.669 -15.601 1.00 58.66 186 GLY A O 1
#

Sequence (186 aa):
PSPKKFKGKAGKQPGSTLLIKSIEFPQMPYKIVDLPGFGYMNSSSRRREEHIKKQLVIHIEKHHGDYFFSLVILNFLRIEDELKKYNLENNTSIPLTFELIKFLKEFDIPLLVILNKADKVSVFDKKRIISLLIDSAKDYGLNLVQITYEENKVHMKIPYLEFSAIKRTNLDKLKRIIKVFLQKVG

Radius of gyration: 16.7 Å; chains: 1; bounding box: 45×45×36 Å